Protein AF-A0A3M1MLD0-F1 (afdb_monomer)

Sequence (273 aa):
PGSTLRVAYSTVEPRSAAPGWQANNDLQLRSFSTSGWVSRPVVVADANAGGIYGWWGTLFRWSPDGNRMAFARPDGVGLVNFDTGEFRSHLQIPPLQTFGDWAWVPGVTWSPDSQVLYTVAHRALEGESNTTETSPLFDLTAIPLEGGAPIPLVLQVGMFAAPAASPAMPLPEDPGAFQVAYLQAITPRQSETSRYRLYVMDRDASNRRALFPEQGAPGLDPQQVLWSPQPLFENQAYGIAVLYQGDLWLVNAQTGEAVQLTGDGLVTRVDWR

Structure (mmCIF, N/CA/C/O backbone):
data_AF-A0A3M1MLD0-F1
#
_entry.id   AF-A0A3M1MLD0-F1
#
loop_
_atom_site.group_PDB
_atom_site.id
_atom_site.type_symbol
_atom_site.label_atom_id
_atom_site.label_alt_id
_atom_site.label_comp_id
_atom_site.label_asym_id
_atom_site.label_entity_id
_atom_site.label_seq_id
_atom_site.pdbx_PDB_ins_code
_atom_site.Cartn_x
_atom_site.Cartn_y
_atom_site.Cartn_z
_atom_site.occupancy
_atom_site.B_iso_or_equiv
_atom_site.auth_seq_id
_atom_site.auth_comp_id
_atom_site.auth_asym_id
_atom_site.auth_atom_id
_atom_site.pdbx_PDB_model_num
ATOM 1 N N . PRO A 1 1 ? -6.788 -0.902 -13.612 1.00 59.44 1 PRO A N 1
ATOM 2 C CA . PRO A 1 1 ? -7.248 0.488 -13.867 1.00 59.44 1 PRO A CA 1
ATOM 3 C C . PRO A 1 1 ? -7.044 0.853 -15.344 1.00 59.44 1 PRO A C 1
ATOM 5 O O . PRO A 1 1 ? -6.063 0.403 -15.927 1.00 59.44 1 PRO A O 1
ATOM 8 N N . GLY A 1 2 ? -7.988 1.558 -15.975 1.00 61.56 2 GLY A N 1
ATOM 9 C CA . GLY A 1 2 ? -7.877 2.022 -17.372 1.00 61.56 2 GLY A CA 1
ATOM 10 C C . GLY A 1 2 ? -8.046 0.968 -18.486 1.00 61.56 2 GLY A C 1
ATOM 11 O O . GLY A 1 2 ? -8.321 1.324 -19.626 1.00 61.56 2 GLY A O 1
ATOM 12 N N . SER A 1 3 ? -7.924 -0.331 -18.190 1.00 72.69 3 SER A N 1
ATOM 13 C CA . SER A 1 3 ? -8.245 -1.444 -19.101 1.00 72.69 3 SER A CA 1
ATOM 14 C C . SER A 1 3 ? -8.435 -2.742 -18.310 1.00 72.69 3 SER A C 1
ATOM 16 O O . SER A 1 3 ? -7.692 -2.998 -17.364 1.00 72.69 3 SER A O 1
ATOM 18 N N . THR A 1 4 ? -9.406 -3.577 -18.694 1.00 79.25 4 THR A N 1
ATOM 19 C CA . THR A 1 4 ? -9.634 -4.913 -18.102 1.00 79.25 4 THR A CA 1
ATOM 20 C C . THR A 1 4 ? -8.804 -6.012 -18.764 1.00 79.25 4 THR A C 1
ATOM 22 O O . THR A 1 4 ? -8.794 -7.147 -18.298 1.00 79.25 4 THR A O 1
ATOM 25 N N . LEU A 1 5 ? -8.100 -5.686 -19.851 1.00 89.00 5 LEU A N 1
ATOM 26 C CA . LEU A 1 5 ? -7.393 -6.651 -20.693 1.00 89.00 5 LEU A CA 1
ATOM 27 C C . LEU A 1 5 ? -5.895 -6.363 -20.782 1.00 89.00 5 LEU A C 1
ATOM 29 O O . LEU A 1 5 ? -5.230 -6.813 -21.710 1.00 89.00 5 LEU A O 1
ATOM 33 N N . ARG A 1 6 ? -5.340 -5.602 -19.841 1.00 90.06 6 ARG A N 1
ATOM 34 C CA . ARG A 1 6 ? -3.902 -5.348 -19.763 1.00 90.06 6 ARG A CA 1
ATOM 35 C C . ARG A 1 6 ? -3.393 -5.709 -18.381 1.00 90.06 6 ARG A C 1
ATOM 37 O O . ARG A 1 6 ? -3.988 -5.325 -17.380 1.00 90.06 6 ARG A O 1
ATOM 44 N N . VAL A 1 7 ? -2.268 -6.412 -18.344 1.00 92.94 7 VAL A N 1
ATOM 45 C CA . VAL A 1 7 ? -1.551 -6.739 -17.110 1.00 92.94 7 VAL A CA 1
ATOM 46 C C . VAL A 1 7 ? -0.166 -6.114 -17.148 1.00 92.94 7 VAL A C 1
ATOM 48 O O . VAL A 1 7 ? 0.471 -6.059 -18.202 1.00 92.94 7 VAL A O 1
ATOM 51 N N . ALA A 1 8 ? 0.281 -5.651 -15.987 1.00 94.75 8 ALA A N 1
ATOM 52 C CA . ALA A 1 8 ? 1.670 -5.312 -15.730 1.00 94.75 8 ALA A CA 1
ATOM 53 C C . ALA A 1 8 ? 2.261 -6.390 -14.825 1.00 94.75 8 ALA A C 1
ATOM 55 O O . ALA A 1 8 ? 1.576 -6.859 -13.915 1.00 94.75 8 ALA A O 1
ATOM 56 N N . TYR A 1 9 ? 3.500 -6.790 -15.075 1.00 96.56 9 TYR A N 1
ATOM 57 C CA . TYR A 1 9 ? 4.191 -7.772 -14.251 1.00 96.56 9 TYR A CA 1
ATOM 58 C C . TYR A 1 9 ? 5.694 -7.503 -14.219 1.00 96.56 9 TYR A C 1
ATOM 60 O O . TYR A 1 9 ? 6.253 -6.885 -15.125 1.00 96.56 9 TYR A O 1
ATOM 68 N N . SER A 1 10 ? 6.318 -7.998 -13.157 1.00 97.19 10 SER A N 1
ATOM 69 C CA . SER A 1 10 ? 7.764 -8.106 -12.985 1.00 97.19 10 SER A CA 1
ATOM 70 C C . SER A 1 10 ? 8.115 -9.585 -12.859 1.00 97.19 10 SER A C 1
ATOM 72 O O . SER A 1 10 ? 7.252 -10.406 -12.529 1.00 97.19 10 SER A O 1
ATOM 74 N N . THR A 1 11 ? 9.353 -9.940 -13.163 1.00 97.12 11 THR A N 1
ATOM 75 C CA . THR A 1 11 ? 9.823 -11.320 -13.207 1.00 97.12 11 THR A CA 1
ATOM 76 C C . THR A 1 11 ? 10.848 -11.603 -12.114 1.00 97.12 11 THR A C 1
ATOM 78 O O . THR A 1 11 ? 11.439 -10.706 -11.507 1.00 97.12 11 THR A O 1
ATOM 81 N N . VAL A 1 12 ? 11.036 -12.889 -11.834 1.00 97.06 12 VAL A N 1
ATOM 82 C CA . VAL A 1 12 ? 12.009 -13.386 -10.862 1.00 97.06 12 VAL A CA 1
ATOM 83 C C . VAL A 1 12 ? 12.717 -14.609 -11.432 1.00 97.06 12 VAL A C 1
ATOM 85 O O . VAL A 1 12 ? 12.142 -15.358 -12.225 1.00 97.06 12 VAL A O 1
ATOM 88 N N . GLU A 1 13 ? 13.944 -14.841 -10.989 1.00 96.88 13 GLU A N 1
ATOM 89 C CA . GLU A 1 13 ? 14.673 -16.085 -11.204 1.00 96.88 13 GLU A CA 1
ATOM 90 C C . GLU A 1 13 ? 14.571 -16.966 -9.951 1.00 96.88 13 GLU A C 1
ATOM 92 O O . GLU A 1 13 ? 14.909 -16.503 -8.859 1.00 96.88 13 GLU A O 1
ATOM 97 N N . PRO A 1 14 ? 14.151 -18.238 -10.059 1.00 96.81 14 PRO A N 1
ATOM 98 C CA . PRO A 1 14 ? 14.214 -19.170 -8.938 1.00 96.81 14 PRO A CA 1
ATOM 99 C C . PRO A 1 14 ? 15.655 -19.361 -8.442 1.00 96.81 14 PRO A C 1
ATOM 101 O O . PRO A 1 14 ? 16.599 -19.455 -9.233 1.00 96.81 14 PRO A O 1
ATOM 104 N N . ARG A 1 15 ? 15.832 -19.459 -7.124 1.00 95.88 15 ARG A N 1
ATOM 105 C CA . ARG A 1 15 ? 17.120 -19.711 -6.463 1.00 95.88 15 ARG A CA 1
ATOM 106 C C . ARG A 1 15 ? 16.975 -20.870 -5.482 1.00 95.88 15 ARG A C 1
ATOM 108 O O . ARG A 1 15 ? 15.916 -21.079 -4.906 1.00 95.88 15 ARG A O 1
ATOM 115 N N . SER A 1 16 ? 18.048 -21.633 -5.285 1.00 94.31 16 SER A N 1
ATOM 116 C CA . SER A 1 16 ? 18.082 -22.694 -4.269 1.00 94.31 16 SER A CA 1
ATOM 117 C C . SER A 1 16 ? 18.298 -22.151 -2.855 1.00 94.31 16 SER A C 1
ATOM 119 O O . SER A 1 16 ? 17.935 -22.810 -1.887 1.00 94.31 16 SER A O 1
ATOM 121 N N . ALA A 1 17 ? 18.918 -20.975 -2.735 1.00 92.19 17 ALA A N 1
ATOM 122 C CA . ALA A 1 17 ? 19.085 -20.270 -1.471 1.00 92.19 17 ALA A CA 1
ATOM 123 C C . ALA A 1 17 ? 17.803 -19.511 -1.103 1.00 92.19 17 ALA A C 1
ATOM 125 O O . ALA A 1 17 ? 17.057 -19.088 -1.990 1.00 92.19 17 ALA A O 1
ATOM 126 N N . ALA A 1 18 ? 17.572 -19.319 0.197 1.00 89.38 18 ALA A N 1
ATOM 127 C CA . ALA A 1 18 ? 16.484 -18.485 0.694 1.00 89.38 18 ALA A CA 1
ATOM 128 C C . ALA A 1 18 ? 16.596 -17.046 0.126 1.00 89.38 18 ALA A C 1
ATOM 130 O O . ALA A 1 18 ? 17.714 -16.568 -0.079 1.00 89.38 18 ALA A O 1
ATOM 131 N N . PRO A 1 19 ? 15.473 -16.373 -0.203 1.00 92.12 19 PRO A N 1
ATOM 132 C CA . PRO A 1 19 ? 14.077 -16.779 0.013 1.00 92.12 19 PRO A CA 1
ATOM 133 C C . PRO A 1 19 ? 13.518 -17.763 -1.034 1.00 92.12 19 PRO A C 1
ATOM 135 O O . PRO A 1 19 ? 12.340 -18.105 -0.992 1.00 92.12 19 PRO A O 1
ATOM 138 N N . GLY A 1 20 ? 14.342 -18.240 -1.969 1.00 95.00 20 GLY A N 1
ATOM 139 C CA . GLY A 1 20 ? 13.941 -19.154 -3.045 1.00 95.00 20 GLY A CA 1
ATOM 140 C C . GLY A 1 20 ? 13.808 -18.479 -4.412 1.00 95.00 20 GLY A C 1
ATOM 141 O O . GLY A 1 20 ? 13.509 -19.136 -5.411 1.00 95.00 20 GLY A O 1
ATOM 142 N N . TRP A 1 21 ? 14.047 -17.169 -4.486 1.00 95.81 21 TRP A N 1
ATOM 143 C CA . TRP A 1 21 ? 14.050 -16.398 -5.726 1.00 95.81 21 TRP A CA 1
ATOM 144 C C . TRP A 1 21 ? 15.004 -15.206 -5.649 1.00 95.81 21 TRP A C 1
ATOM 146 O O . TRP A 1 21 ? 15.456 -14.810 -4.577 1.00 95.81 21 TRP A O 1
ATOM 156 N N . GLN A 1 22 ? 15.277 -14.622 -6.809 1.00 96.38 22 GLN A N 1
ATOM 157 C CA . GLN A 1 22 ? 15.901 -13.319 -6.967 1.00 96.38 22 GLN A CA 1
ATOM 158 C C . GLN A 1 22 ? 15.072 -12.507 -7.958 1.00 96.38 22 GLN A C 1
ATOM 160 O O . GLN A 1 22 ? 14.806 -12.963 -9.069 1.00 96.38 22 GLN A O 1
ATOM 165 N N . ALA A 1 23 ? 14.648 -11.311 -7.563 1.00 97.44 23 ALA A N 1
ATOM 166 C CA . ALA A 1 23 ? 13.867 -10.455 -8.440 1.00 97.44 23 ALA A CA 1
ATOM 167 C C . ALA A 1 23 ? 14.709 -9.842 -9.565 1.00 97.44 23 ALA A C 1
ATOM 169 O O . ALA A 1 23 ? 15.837 -9.402 -9.341 1.00 97.44 23 ALA A O 1
ATOM 170 N N . ASN A 1 24 ? 14.120 -9.759 -10.760 1.00 97.88 24 ASN A N 1
ATOM 171 C CA . ASN A 1 24 ? 14.719 -9.052 -11.892 1.00 97.88 24 ASN A CA 1
ATOM 172 C C . ASN A 1 24 ? 14.413 -7.552 -11.861 1.00 97.88 24 ASN A C 1
ATOM 174 O O . ASN A 1 24 ? 15.092 -6.782 -12.533 1.00 97.88 24 ASN A O 1
ATOM 178 N N . ASN A 1 25 ? 13.401 -7.132 -11.089 1.00 97.50 25 ASN A N 1
ATOM 179 C CA . ASN A 1 25 ? 12.956 -5.738 -10.953 1.00 97.50 25 ASN A CA 1
ATOM 180 C C . ASN A 1 25 ? 12.608 -5.048 -12.282 1.00 97.50 25 ASN A C 1
ATOM 182 O O . ASN A 1 25 ? 12.530 -3.818 -12.337 1.00 97.50 25 ASN A O 1
ATOM 186 N N . ASP A 1 26 ? 12.405 -5.835 -13.335 1.00 97.56 26 ASP A N 1
ATOM 187 C CA . ASP A 1 26 ? 11.924 -5.401 -14.635 1.00 97.56 26 ASP A CA 1
ATOM 188 C C . ASP A 1 26 ? 10.441 -5.037 -14.552 1.00 97.56 26 ASP A C 1
ATOM 190 O O . ASP A 1 26 ? 9.732 -5.408 -13.613 1.00 97.56 26 ASP A O 1
ATOM 194 N N . LEU A 1 27 ? 9.951 -4.322 -15.555 1.00 98.06 27 LEU A N 1
ATOM 195 C CA . LEU A 1 27 ? 8.534 -4.032 -15.684 1.00 98.06 27 LEU A CA 1
ATOM 196 C C . LEU A 1 27 ? 8.101 -4.267 -17.119 1.00 98.06 27 LEU A C 1
ATOM 198 O O . LEU A 1 27 ? 8.606 -3.642 -18.051 1.00 98.06 27 LEU A O 1
ATOM 202 N N . GLN A 1 28 ? 7.124 -5.149 -17.287 1.00 97.12 28 GLN A N 1
ATOM 203 C CA . GLN A 1 28 ? 6.591 -5.516 -18.587 1.00 97.12 28 GLN A CA 1
ATOM 204 C C . GLN A 1 28 ? 5.073 -5.363 -18.609 1.00 97.12 28 GLN A C 1
ATOM 206 O O . GLN A 1 28 ? 4.384 -5.591 -17.613 1.00 97.12 28 GLN A O 1
ATOM 211 N N . LEU A 1 29 ? 4.544 -5.012 -19.777 1.00 95.44 29 LEU A N 1
ATOM 212 C CA . LEU A 1 29 ? 3.116 -4.943 -20.049 1.00 95.44 29 LEU A CA 1
ATOM 213 C C . LEU A 1 29 ? 2.723 -5.995 -21.073 1.00 95.44 29 LEU A C 1
ATOM 215 O O . LEU A 1 29 ? 3.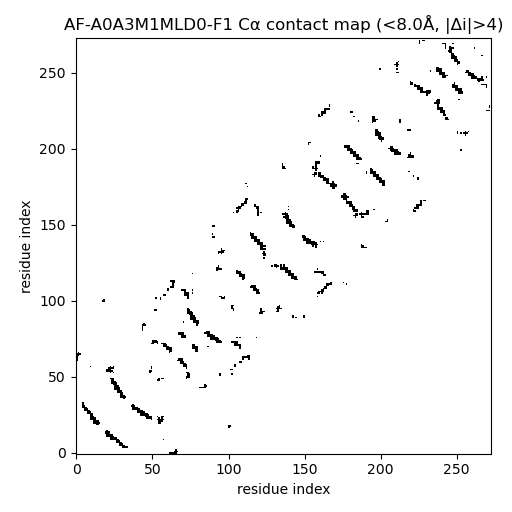413 -6.216 -22.069 1.00 95.44 29 LEU A O 1
ATOM 219 N N . ARG A 1 30 ? 1.548 -6.587 -20.883 1.00 95.00 30 ARG A N 1
ATOM 220 C CA . ARG A 1 30 ? 0.955 -7.488 -21.869 1.00 95.00 30 ARG A CA 1
ATOM 221 C C . ARG A 1 30 ? -0.533 -7.233 -21.990 1.00 95.00 30 ARG A C 1
ATOM 223 O O . ARG A 1 30 ? -1.220 -7.041 -20.989 1.00 95.00 30 ARG A O 1
ATOM 230 N N . SER A 1 31 ? -1.010 -7.188 -23.228 1.00 93.56 31 SER A N 1
ATOM 231 C CA . SER A 1 31 ? -2.417 -6.954 -23.535 1.00 93.56 31 SER A CA 1
ATOM 232 C C . SER A 1 31 ? -3.054 -8.220 -24.096 1.00 93.56 31 SER A C 1
ATOM 234 O O . SER A 1 31 ? -2.428 -8.990 -24.827 1.00 93.56 31 SER A O 1
ATOM 236 N N . PHE A 1 32 ? -4.316 -8.403 -23.754 1.00 93.19 32 PHE A N 1
ATOM 237 C CA . PHE A 1 32 ? -5.185 -9.481 -24.182 1.00 93.19 32 PHE A CA 1
ATOM 238 C C . PHE A 1 32 ? -6.348 -8.883 -24.970 1.00 93.19 32 PHE A C 1
ATOM 240 O O . PHE A 1 32 ? -6.637 -7.688 -24.900 1.00 93.19 32 PHE A O 1
ATOM 247 N N . SER A 1 33 ? -7.029 -9.722 -25.732 1.00 90.62 33 SER A N 1
ATOM 248 C CA . SER A 1 33 ? -8.277 -9.371 -26.403 1.00 90.62 33 SER A CA 1
ATOM 249 C C . SER A 1 33 ? -9.375 -10.336 -25.976 1.00 90.62 33 SER A C 1
ATOM 251 O O . SER A 1 33 ? -9.098 -11.449 -25.525 1.00 90.62 33 SER A O 1
ATOM 253 N N . THR A 1 34 ? -10.629 -9.941 -26.172 1.00 89.75 34 THR A N 1
ATOM 254 C CA . THR A 1 34 ? -11.786 -10.810 -25.918 1.00 89.75 34 THR A CA 1
ATOM 255 C C . THR A 1 34 ? -11.842 -12.024 -26.850 1.00 89.75 34 THR A C 1
ATOM 257 O O . THR A 1 34 ? -12.496 -13.006 -26.517 1.00 89.75 34 THR A O 1
ATOM 260 N N . SER A 1 35 ? -11.135 -11.999 -27.986 1.00 90.94 35 SER A N 1
ATOM 261 C CA . SER A 1 35 ? -11.016 -13.133 -28.912 1.00 90.94 35 SER A CA 1
ATOM 262 C C . SER A 1 35 ? -9.908 -14.126 -28.538 1.00 90.94 35 SER A C 1
ATOM 264 O O . SER A 1 35 ? -9.710 -15.111 -29.245 1.00 90.94 35 SER A O 1
ATOM 266 N N . GLY A 1 36 ? -9.168 -13.881 -27.449 1.00 87.19 36 GLY A N 1
ATOM 267 C CA . GLY A 1 36 ? -8.072 -14.740 -26.994 1.00 87.19 36 GLY A CA 1
ATOM 268 C C . GLY A 1 36 ? -6.711 -14.440 -27.631 1.00 87.19 36 GLY A C 1
ATOM 269 O O . GLY A 1 36 ? -5.724 -15.085 -27.281 1.00 87.19 36 GLY A O 1
ATOM 270 N N . TRP A 1 37 ? -6.608 -13.445 -28.522 1.00 92.81 37 TRP A N 1
ATOM 271 C CA . TRP A 1 37 ? -5.304 -12.955 -28.984 1.00 92.81 37 TRP A CA 1
ATOM 272 C C . TRP A 1 37 ? -4.529 -12.307 -27.832 1.00 92.81 37 TRP A C 1
ATOM 274 O O . TRP A 1 37 ? -5.111 -11.588 -27.011 1.00 92.81 37 TRP A O 1
ATOM 284 N N . VAL A 1 38 ? -3.213 -12.534 -27.810 1.00 94.44 38 VAL A N 1
ATOM 285 C CA . VAL A 1 38 ? -2.296 -12.006 -26.798 1.00 94.44 38 VAL A CA 1
ATOM 286 C C . VAL A 1 38 ? -1.143 -11.266 -27.467 1.00 94.44 38 VAL A C 1
ATOM 288 O O . VAL A 1 38 ? -0.490 -11.802 -28.364 1.00 94.44 38 VAL A O 1
ATOM 291 N N . SER A 1 39 ? -0.856 -10.052 -26.999 1.00 93.62 39 SER A N 1
ATOM 292 C CA . SER A 1 39 ? 0.258 -9.259 -27.508 1.00 93.62 39 SER A CA 1
ATOM 293 C C . SER A 1 39 ? 1.612 -9.867 -27.130 1.00 93.62 39 SER A C 1
ATOM 295 O O . SER A 1 39 ? 1.751 -10.619 -26.152 1.00 93.62 39 SER A O 1
ATOM 297 N N . ARG A 1 40 ? 2.652 -9.477 -27.875 1.00 94.75 40 ARG A N 1
ATOM 298 C CA . ARG A 1 40 ? 4.026 -9.583 -27.369 1.00 94.75 40 ARG A CA 1
ATOM 299 C C . ARG A 1 40 ? 4.170 -8.709 -26.110 1.00 94.75 40 ARG A C 1
ATOM 301 O O . ARG A 1 40 ? 3.455 -7.702 -26.012 1.00 94.75 40 ARG A O 1
ATOM 308 N N . PRO A 1 41 ? 5.036 -9.087 -25.154 1.00 94.44 41 PRO A N 1
ATOM 309 C CA . PRO A 1 41 ? 5.375 -8.218 -24.037 1.00 94.44 41 PRO A CA 1
ATOM 310 C C . PRO A 1 41 ? 5.963 -6.896 -24.531 1.00 94.44 41 PRO A C 1
ATOM 312 O O . PRO A 1 41 ? 6.803 -6.887 -25.431 1.00 94.44 41 PRO A O 1
ATOM 315 N N . VAL A 1 42 ? 5.512 -5.794 -23.941 1.00 95.69 42 VAL A N 1
ATOM 316 C CA . VAL A 1 42 ? 6.150 -4.482 -24.057 1.00 95.69 42 VAL A CA 1
ATOM 317 C C . VAL A 1 42 ? 6.999 -4.303 -22.811 1.00 95.69 42 VAL A C 1
ATOM 319 O O . VAL A 1 42 ? 6.463 -4.296 -21.704 1.00 95.69 42 VAL A O 1
ATOM 322 N N . VAL A 1 43 ? 8.312 -4.194 -22.983 1.00 96.62 43 VAL A N 1
ATOM 323 C CA . VAL A 1 43 ? 9.232 -3.930 -21.876 1.00 96.62 43 VAL A CA 1
ATOM 324 C C . VAL A 1 43 ? 9.199 -2.434 -21.587 1.00 96.62 43 VAL A C 1
ATOM 326 O O . VAL A 1 43 ? 9.489 -1.634 -22.470 1.00 96.62 43 VAL A O 1
ATOM 329 N N . VAL A 1 44 ? 8.779 -2.071 -20.377 1.00 97.25 44 VAL A N 1
ATOM 330 C CA . VAL A 1 44 ? 8.804 -0.688 -19.878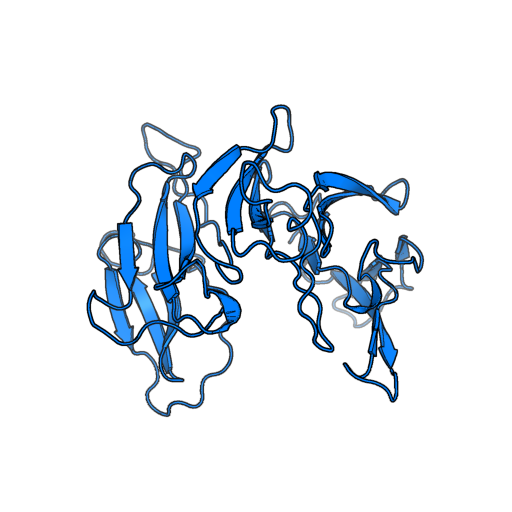 1.00 97.25 44 VAL A CA 1
ATOM 331 C C . VAL A 1 44 ? 10.139 -0.417 -19.200 1.00 97.25 44 VAL A C 1
ATOM 333 O O . VAL A 1 44 ? 10.717 0.639 -19.403 1.00 97.25 44 VAL A O 1
ATOM 336 N N . ALA A 1 45 ? 10.637 -1.381 -18.425 1.00 97.44 45 ALA A N 1
ATOM 337 C CA . ALA A 1 45 ? 11.957 -1.328 -17.815 1.00 97.44 45 ALA A CA 1
ATOM 338 C C . ALA A 1 45 ? 12.631 -2.697 -17.903 1.00 97.44 45 ALA A C 1
ATOM 340 O O . ALA A 1 45 ? 12.007 -3.713 -17.586 1.00 97.44 45 ALA A O 1
ATOM 341 N N . ASP A 1 46 ? 13.897 -2.706 -18.314 1.00 97.19 46 ASP A N 1
ATOM 342 C CA . ASP A 1 46 ? 14.726 -3.907 -18.352 1.00 97.19 46 ASP A CA 1
ATOM 343 C C . ASP A 1 46 ? 15.069 -4.411 -16.941 1.00 97.19 46 ASP A C 1
ATOM 345 O O . ASP A 1 46 ? 14.915 -3.708 -15.932 1.00 97.19 46 ASP A O 1
ATOM 349 N N . ALA A 1 47 ? 15.568 -5.648 -16.873 1.00 97.31 47 ALA A N 1
ATOM 350 C CA . ALA A 1 47 ? 16.069 -6.224 -15.632 1.00 97.31 47 ALA A CA 1
ATOM 351 C C . ALA A 1 47 ? 17.168 -5.339 -15.028 1.00 97.31 47 ALA A C 1
ATOM 353 O O . ALA A 1 47 ? 18.086 -4.887 -15.714 1.00 97.31 47 ALA A O 1
ATOM 354 N N . ASN A 1 48 ? 17.069 -5.083 -13.728 1.00 96.12 48 ASN A N 1
ATOM 355 C CA . ASN A 1 48 ? 17.951 -4.170 -13.017 1.00 96.12 48 ASN A CA 1
ATOM 356 C C . ASN A 1 48 ? 18.154 -4.605 -11.560 1.00 96.12 48 ASN A C 1
ATOM 358 O O . ASN A 1 48 ? 17.445 -5.456 -11.025 1.00 96.12 48 ASN A O 1
ATOM 362 N N . ALA A 1 49 ? 19.138 -3.993 -10.901 1.00 93.88 49 ALA A N 1
ATOM 363 C CA . ALA A 1 49 ? 19.552 -4.380 -9.555 1.00 93.88 49 ALA A CA 1
ATOM 364 C C . ALA A 1 49 ? 18.472 -4.176 -8.476 1.00 93.88 49 ALA A C 1
ATOM 366 O O . ALA A 1 49 ? 18.589 -4.758 -7.405 1.00 93.88 49 ALA A O 1
ATOM 367 N N . GLY A 1 50 ? 17.441 -3.359 -8.729 1.00 92.12 50 GLY A N 1
ATOM 368 C CA . GLY A 1 50 ? 16.363 -3.135 -7.764 1.00 92.12 50 GLY A CA 1
ATOM 369 C C . GLY A 1 50 ? 16.716 -2.243 -6.573 1.00 92.12 50 GLY A C 1
ATOM 370 O O . GLY A 1 50 ? 15.910 -2.156 -5.656 1.00 92.12 50 GLY A O 1
ATOM 371 N N . GLY A 1 51 ? 17.881 -1.586 -6.579 1.00 93.19 51 GLY A N 1
ATOM 372 C CA . GLY A 1 51 ? 18.357 -0.793 -5.440 1.00 93.19 51 GLY A CA 1
ATOM 373 C C . GLY A 1 51 ? 18.954 -1.648 -4.317 1.00 93.19 51 GLY A C 1
ATOM 374 O O . GLY A 1 51 ? 19.338 -2.803 -4.530 1.00 93.19 51 GLY A O 1
ATOM 375 N N . ILE A 1 52 ? 19.061 -1.080 -3.113 1.00 94.12 52 ILE A N 1
ATOM 376 C CA . ILE A 1 52 ? 19.552 -1.814 -1.937 1.00 94.12 52 ILE A CA 1
ATOM 377 C C . ILE A 1 52 ? 18.528 -2.888 -1.554 1.00 94.12 52 ILE A C 1
ATOM 379 O O . ILE A 1 52 ? 17.328 -2.635 -1.496 1.00 94.12 52 ILE A O 1
ATOM 383 N N . TYR A 1 53 ? 19.014 -4.112 -1.326 1.00 95.69 53 TYR A N 1
ATOM 384 C CA . TYR A 1 53 ? 18.188 -5.309 -1.120 1.00 95.69 53 TYR A CA 1
ATOM 385 C C . TYR A 1 53 ? 17.210 -5.617 -2.273 1.00 95.69 53 TYR A C 1
ATOM 387 O O . TYR A 1 53 ? 16.219 -6.325 -2.092 1.00 95.69 53 TYR A O 1
ATOM 395 N N . GLY A 1 54 ? 17.517 -5.160 -3.493 1.00 94.19 54 GLY A N 1
ATOM 396 C CA . GLY A 1 54 ? 16.681 -5.373 -4.677 1.00 94.19 54 GLY A CA 1
ATOM 397 C C . GLY A 1 54 ? 16.498 -6.837 -5.099 1.00 94.19 54 GLY A C 1
ATOM 398 O O . GLY A 1 54 ? 15.628 -7.132 -5.914 1.00 94.19 54 GLY A O 1
ATOM 399 N N . TRP A 1 55 ? 17.244 -7.777 -4.509 1.00 95.00 55 TRP A N 1
ATOM 400 C CA . TRP A 1 55 ? 17.006 -9.215 -4.668 1.00 95.00 55 TRP A CA 1
ATOM 401 C C . TRP A 1 55 ? 15.616 -9.648 -4.172 1.00 95.00 55 TRP A C 1
ATOM 403 O O . TRP A 1 55 ? 15.086 -10.631 -4.690 1.00 95.00 55 TRP A O 1
ATOM 413 N N . TRP A 1 56 ? 15.012 -8.910 -3.230 1.00 96.06 56 TRP A N 1
ATOM 414 C CA . TRP A 1 56 ? 13.656 -9.174 -2.736 1.00 96.06 56 TRP A CA 1
ATOM 415 C C . TRP A 1 56 ? 12.579 -8.817 -3.765 1.00 96.06 56 TRP A C 1
ATOM 417 O O . TRP A 1 56 ? 11.644 -9.590 -3.980 1.00 96.06 56 TRP A O 1
ATOM 427 N N . GLY A 1 57 ? 12.748 -7.673 -4.435 1.00 95.69 57 GLY A N 1
ATOM 428 C CA . GLY A 1 57 ? 11.895 -7.212 -5.525 1.00 95.69 57 GLY A CA 1
ATOM 429 C C . GLY A 1 57 ? 11.294 -5.825 -5.335 1.00 95.69 57 GLY A C 1
ATOM 430 O O . GLY A 1 57 ? 11.395 -5.198 -4.282 1.00 95.69 57 GLY A O 1
ATOM 431 N N . THR A 1 58 ? 10.643 -5.360 -6.400 1.00 97.12 58 THR A N 1
ATOM 432 C CA . THR A 1 58 ? 9.942 -4.076 -6.461 1.00 97.12 58 THR A CA 1
ATOM 433 C C . THR A 1 58 ? 8.434 -4.310 -6.444 1.00 97.12 58 THR A C 1
ATOM 435 O O . THR A 1 58 ? 7.913 -5.096 -7.237 1.00 97.12 58 THR A O 1
ATOM 438 N N . LEU A 1 59 ? 7.714 -3.604 -5.573 1.00 96.75 59 LEU A N 1
ATOM 439 C CA . LEU A 1 59 ? 6.255 -3.550 -5.615 1.00 96.75 59 LEU A CA 1
ATOM 440 C C . LEU A 1 59 ? 5.816 -2.485 -6.616 1.00 96.75 59 LEU A C 1
ATOM 442 O O . LEU A 1 59 ? 6.298 -1.359 -6.558 1.00 96.75 59 LEU A O 1
ATOM 446 N N . PHE A 1 60 ? 4.866 -2.821 -7.485 1.00 97.50 60 PHE A N 1
ATOM 447 C CA . PHE A 1 60 ? 4.282 -1.892 -8.450 1.00 97.50 60 PHE A CA 1
ATOM 448 C C . PHE A 1 60 ? 2.790 -1.706 -8.192 1.00 97.50 60 PHE A C 1
ATOM 450 O O . PHE A 1 60 ? 2.072 -2.674 -7.931 1.00 97.50 60 PHE A O 1
ATOM 457 N N . ARG A 1 61 ? 2.298 -0.468 -8.304 1.00 96.50 61 ARG A N 1
ATOM 458 C CA . ARG A 1 61 ? 0.868 -0.165 -8.171 1.00 96.50 61 ARG A CA 1
ATOM 459 C C . ARG A 1 61 ? 0.439 0.910 -9.162 1.00 96.50 61 ARG A C 1
ATOM 461 O O . ARG A 1 61 ? 0.950 2.029 -9.139 1.00 96.50 61 ARG A O 1
ATOM 468 N N . TRP A 1 62 ? -0.525 0.570 -10.012 1.00 96.38 62 TRP A N 1
ATOM 469 C CA . TRP A 1 62 ? -1.186 1.527 -10.898 1.00 96.38 62 TRP A CA 1
ATOM 470 C C . TRP A 1 62 ? -1.914 2.605 -10.099 1.00 96.38 62 TRP A C 1
ATOM 472 O O . TRP A 1 62 ? -2.537 2.299 -9.080 1.00 96.38 62 TRP A O 1
ATOM 482 N N . SER A 1 63 ? -1.873 3.839 -10.594 1.00 96.50 63 SER A N 1
ATOM 483 C CA . SER A 1 63 ? -2.758 4.901 -10.130 1.00 96.50 63 SER A CA 1
ATOM 484 C C . SER A 1 63 ? -4.228 4.552 -10.412 1.00 96.50 63 SER A C 1
ATOM 486 O O . SER A 1 63 ? -4.514 3.799 -11.354 1.00 96.50 63 SER A O 1
ATOM 488 N N . PRO A 1 64 ? -5.182 5.082 -9.624 1.00 94.50 64 PRO A N 1
ATOM 489 C CA . PRO A 1 64 ? -6.613 4.882 -9.849 1.00 94.50 64 PRO A CA 1
ATOM 490 C C . PRO A 1 64 ? -7.076 5.245 -11.264 1.00 94.50 64 PRO A C 1
ATOM 492 O O . PRO A 1 64 ? -7.886 4.524 -11.843 1.00 94.50 64 PRO A O 1
ATOM 495 N N . ASP A 1 65 ? -6.508 6.301 -11.853 1.00 93.06 65 ASP A N 1
ATOM 496 C CA . ASP A 1 65 ? -6.794 6.717 -13.233 1.00 93.06 65 ASP A CA 1
ATOM 497 C C . ASP A 1 65 ? -6.134 5.823 -14.309 1.00 93.06 65 ASP A C 1
ATOM 499 O O . ASP A 1 65 ? -6.490 5.899 -15.482 1.00 93.06 65 ASP A O 1
ATOM 503 N N . GLY A 1 66 ? -5.204 4.941 -13.921 1.00 92.81 66 GLY A N 1
ATOM 504 C CA . GLY A 1 66 ? -4.480 4.032 -14.812 1.00 92.81 66 GLY A CA 1
ATOM 505 C C . GLY A 1 66 ? -3.371 4.670 -15.651 1.00 92.81 66 GLY A C 1
ATOM 506 O O . GLY A 1 66 ? -2.825 3.988 -16.517 1.00 92.81 66 GLY A O 1
ATOM 507 N N . ASN A 1 67 ? -3.018 5.935 -15.406 1.00 92.31 67 ASN A N 1
ATOM 508 C CA . ASN A 1 67 ? -2.052 6.674 -16.227 1.00 92.31 67 ASN A CA 1
ATOM 509 C C . ASN A 1 67 ? -0.620 6.655 -15.681 1.00 92.31 67 ASN A C 1
ATOM 511 O O . ASN A 1 67 ? 0.323 6.930 -16.418 1.00 92.31 67 ASN A O 1
ATOM 515 N N . ARG A 1 68 ? -0.435 6.351 -14.394 1.00 95.62 68 ARG A N 1
ATOM 516 C CA . ARG A 1 68 ? 0.869 6.335 -13.722 1.00 95.62 68 ARG A CA 1
ATOM 517 C C . ARG A 1 68 ? 1.078 5.023 -12.981 1.00 95.62 68 ARG A C 1
ATOM 519 O O . ARG A 1 68 ? 0.131 4.339 -12.598 1.00 95.62 68 ARG A O 1
ATOM 526 N N . MET A 1 69 ? 2.340 4.686 -12.741 1.00 97.25 69 MET A N 1
ATOM 527 C CA . MET A 1 69 ? 2.708 3.527 -11.936 1.00 97.25 69 MET A CA 1
ATOM 528 C C . MET A 1 69 ? 3.658 3.943 -10.828 1.00 97.25 69 MET A C 1
ATOM 530 O O . MET A 1 69 ? 4.725 4.493 -11.095 1.00 97.25 69 MET A O 1
ATOM 534 N N . ALA A 1 70 ? 3.257 3.671 -9.590 1.00 98.19 70 ALA A N 1
ATOM 535 C CA . ALA A 1 70 ? 4.119 3.813 -8.435 1.00 98.19 70 ALA A CA 1
ATOM 536 C C . ALA A 1 70 ? 4.971 2.557 -8.282 1.00 98.19 70 ALA A C 1
ATOM 538 O O . ALA A 1 70 ? 4.498 1.450 -8.562 1.00 98.19 70 ALA A O 1
ATOM 539 N N . PHE A 1 71 ? 6.192 2.738 -7.793 1.00 98.31 71 PHE A N 1
ATOM 540 C CA . PHE A 1 71 ? 7.043 1.654 -7.334 1.00 98.31 71 PHE A CA 1
ATOM 541 C C . PHE A 1 71 ? 7.391 1.842 -5.854 1.00 98.31 71 PHE A C 1
ATOM 543 O O . PHE A 1 71 ? 7.489 2.972 -5.373 1.00 98.31 71 PHE A O 1
ATOM 550 N N . ALA A 1 72 ? 7.614 0.735 -5.153 1.00 98.06 72 ALA A N 1
ATOM 551 C CA . ALA A 1 72 ? 8.191 0.706 -3.816 1.00 98.06 72 ALA A CA 1
ATOM 552 C C . ALA A 1 72 ? 9.282 -0.368 -3.732 1.00 98.06 72 ALA A C 1
ATOM 554 O O . ALA A 1 72 ? 9.114 -1.488 -4.220 1.00 98.06 72 ALA A O 1
ATOM 555 N N . ARG A 1 73 ? 10.404 0.006 -3.123 1.00 97.06 73 ARG A N 1
ATOM 556 C CA . ARG A 1 73 ? 11.613 -0.791 -2.889 1.00 97.06 73 ARG A CA 1
ATOM 557 C C . ARG A 1 73 ? 12.065 -0.598 -1.438 1.00 97.06 73 ARG A C 1
ATOM 559 O O . ARG A 1 73 ? 11.611 0.356 -0.802 1.00 97.06 73 ARG A O 1
ATOM 566 N N . PRO A 1 74 ? 12.961 -1.448 -0.910 1.00 96.50 74 PRO A N 1
ATOM 567 C CA . PRO A 1 74 ? 13.487 -1.277 0.446 1.00 96.50 74 PRO A CA 1
ATOM 568 C C . PRO A 1 74 ? 14.128 0.097 0.694 1.00 96.50 74 PRO A C 1
ATOM 570 O O . PRO A 1 74 ? 14.129 0.573 1.825 1.00 96.50 74 PRO A O 1
ATOM 573 N N . ASP A 1 75 ? 14.645 0.738 -0.359 1.00 95.94 75 ASP A N 1
ATOM 574 C CA . ASP A 1 75 ? 15.361 2.015 -0.306 1.00 95.94 75 ASP A CA 1
ATOM 575 C C . ASP A 1 75 ? 14.548 3.236 -0.781 1.00 95.94 75 ASP A C 1
ATOM 577 O O . ASP A 1 75 ? 15.047 4.368 -0.772 1.00 95.94 75 ASP A O 1
ATOM 581 N N . GLY A 1 76 ? 13.285 3.061 -1.187 1.00 96.81 76 GLY A N 1
ATOM 582 C CA . GLY A 1 76 ? 12.465 4.204 -1.576 1.00 96.81 76 GLY A CA 1
ATOM 583 C C . GLY A 1 76 ? 11.165 3.908 -2.311 1.00 96.81 76 GLY A C 1
ATOM 584 O O . GLY A 1 76 ? 10.852 2.783 -2.700 1.00 96.81 76 GLY A O 1
ATOM 585 N N . VAL A 1 77 ? 10.404 4.981 -2.515 1.00 98.31 77 VAL A N 1
ATOM 586 C CA . VAL A 1 77 ? 9.099 4.993 -3.185 1.00 98.31 77 VAL A CA 1
ATOM 587 C C . VAL A 1 77 ? 9.076 6.100 -4.233 1.00 98.31 77 VAL A C 1
ATOM 589 O O . VAL A 1 77 ? 9.609 7.193 -4.022 1.00 98.31 77 VAL A O 1
ATOM 592 N N . GLY A 1 78 ? 8.456 5.840 -5.380 1.00 97.62 78 GLY A N 1
ATOM 593 C CA . GLY A 1 78 ? 8.410 6.811 -6.465 1.00 97.62 78 GLY A CA 1
ATOM 594 C C . GLY A 1 78 ? 7.535 6.391 -7.635 1.00 97.62 78 GLY A C 1
ATOM 595 O O . GLY A 1 78 ? 6.645 5.559 -7.483 1.00 97.62 78 GLY A O 1
ATOM 596 N N . LEU A 1 79 ? 7.797 6.976 -8.806 1.00 97.88 79 LEU A N 1
ATOM 597 C CA . LEU A 1 79 ? 7.059 6.715 -10.042 1.00 97.88 79 LEU A CA 1
ATOM 598 C C . LEU A 1 79 ? 7.964 6.117 -11.117 1.00 97.88 79 LEU A C 1
ATOM 600 O O . LEU A 1 79 ? 9.136 6.478 -11.229 1.00 97.88 79 LEU A O 1
ATOM 604 N N . VAL A 1 80 ? 7.392 5.235 -11.930 1.00 97.94 80 VAL A N 1
ATOM 605 C CA . VAL A 1 80 ? 8.025 4.738 -13.153 1.00 97.94 80 VAL A CA 1
ATOM 606 C C . VAL A 1 80 ? 7.773 5.733 -14.283 1.00 97.94 80 VAL A C 1
ATOM 608 O O . VAL A 1 80 ? 6.627 6.107 -14.541 1.00 97.94 80 VAL A O 1
ATOM 611 N N . ASN A 1 81 ? 8.834 6.148 -14.967 1.00 96.06 81 ASN A N 1
ATOM 612 C CA . ASN A 1 81 ? 8.744 6.886 -16.217 1.00 96.06 81 ASN A CA 1
ATOM 613 C C . ASN A 1 81 ? 8.573 5.885 -17.369 1.00 96.06 81 ASN A C 1
ATOM 615 O O . ASN A 1 81 ? 9.470 5.094 -17.635 1.00 96.06 81 ASN A O 1
ATOM 619 N N . PHE A 1 82 ? 7.425 5.904 -18.045 1.00 94.38 82 PHE A N 1
ATOM 620 C CA . PHE A 1 82 ? 7.139 4.963 -19.135 1.00 94.38 82 PHE A CA 1
ATOM 621 C C . PHE A 1 82 ? 7.870 5.288 -20.439 1.00 94.38 82 PHE A C 1
ATOM 623 O O . PHE A 1 82 ? 8.009 4.398 -21.273 1.00 94.38 82 PHE A O 1
ATOM 630 N N . ASP A 1 83 ? 8.334 6.527 -20.612 1.00 93.38 83 ASP A N 1
ATOM 631 C CA . ASP A 1 83 ? 9.059 6.944 -21.812 1.00 93.38 83 ASP A CA 1
ATOM 632 C C . ASP A 1 83 ? 10.528 6.513 -21.745 1.00 93.38 83 ASP A C 1
ATOM 634 O O . ASP A 1 83 ? 11.108 6.125 -22.758 1.00 93.38 83 ASP A O 1
ATOM 638 N N . THR A 1 84 ? 11.133 6.573 -20.552 1.00 95.19 84 THR A N 1
ATOM 639 C CA . THR A 1 84 ? 12.557 6.249 -20.346 1.00 95.19 84 THR A CA 1
ATOM 640 C C . THR A 1 84 ? 12.799 4.900 -19.673 1.00 95.19 84 THR A C 1
ATOM 642 O O . THR A 1 84 ? 13.916 4.395 -19.715 1.00 95.19 84 THR A O 1
ATOM 645 N N . GLY A 1 85 ? 11.786 4.323 -19.023 1.00 94.69 85 GLY A N 1
ATOM 646 C CA . GLY A 1 85 ? 11.922 3.142 -18.167 1.00 94.69 85 GLY A CA 1
ATOM 647 C C . GLY A 1 85 ? 12.566 3.419 -16.804 1.00 94.69 85 GLY A C 1
ATOM 648 O O . GLY A 1 85 ? 12.782 2.493 -16.024 1.00 94.69 85 GLY A O 1
ATOM 649 N N . GLU A 1 86 ? 12.875 4.680 -16.486 1.00 95.75 86 GLU A N 1
ATOM 650 C CA . GLU A 1 86 ? 13.564 5.058 -15.249 1.00 95.75 86 GLU A CA 1
ATOM 651 C C . GLU A 1 86 ? 12.631 5.136 -14.039 1.00 95.75 86 GLU A C 1
ATOM 653 O O . GLU A 1 86 ? 11.448 5.470 -14.134 1.00 95.75 86 GLU A O 1
ATOM 658 N N . PHE A 1 87 ? 13.182 4.849 -12.859 1.00 96.25 87 PHE A N 1
ATOM 659 C CA . PHE A 1 87 ? 12.437 4.826 -11.602 1.00 96.25 87 PHE A CA 1
ATOM 660 C C . PHE A 1 87 ? 12.774 6.093 -10.816 1.00 96.25 87 PHE A C 1
ATOM 662 O O . PHE A 1 87 ? 13.822 6.197 -10.178 1.00 96.25 87 PHE A O 1
ATOM 669 N N . ARG A 1 88 ? 11.882 7.085 -10.870 1.00 95.56 88 ARG A N 1
ATOM 670 C CA . ARG A 1 88 ? 12.069 8.378 -10.210 1.00 95.56 88 ARG A CA 1
ATOM 671 C C . ARG A 1 88 ? 11.601 8.305 -8.761 1.00 95.56 88 ARG A C 1
ATOM 673 O O . ARG A 1 88 ? 10.399 8.349 -8.487 1.00 95.56 88 ARG A O 1
ATOM 680 N N . SER A 1 89 ? 12.553 8.224 -7.835 1.00 95.31 89 SER A N 1
ATOM 681 C CA . SER A 1 89 ? 12.271 8.267 -6.396 1.00 95.31 89 SER A CA 1
ATOM 682 C C . SER A 1 89 ? 11.709 9.633 -5.982 1.00 95.31 89 SER A C 1
ATOM 684 O O . SER A 1 89 ? 12.247 10.672 -6.362 1.00 95.31 89 SER A O 1
ATOM 686 N N . HIS A 1 90 ? 10.611 9.612 -5.227 1.00 97.12 90 HIS A N 1
ATOM 687 C CA . HIS A 1 90 ? 10.001 10.789 -4.591 1.00 97.12 90 HIS A CA 1
ATOM 688 C C . HIS A 1 90 ? 10.192 10.767 -3.066 1.00 97.12 90 HIS A C 1
ATOM 690 O O . HIS A 1 90 ? 10.082 11.800 -2.411 1.00 97.12 90 HIS A O 1
ATOM 696 N N . LEU A 1 91 ? 10.518 9.600 -2.506 1.00 97.50 91 LEU A N 1
ATOM 697 C CA . LEU A 1 91 ? 10.921 9.415 -1.121 1.00 97.50 91 LEU A CA 1
ATOM 698 C C . LEU A 1 91 ? 12.059 8.392 -1.071 1.00 97.50 91 LEU A C 1
ATOM 700 O O . LEU A 1 91 ? 11.878 7.241 -1.465 1.00 97.50 91 LEU A O 1
ATOM 704 N N . GLN A 1 92 ? 13.211 8.807 -0.550 1.00 96.12 92 GLN A N 1
ATOM 705 C CA . GLN A 1 92 ? 14.283 7.889 -0.168 1.00 96.12 92 GLN A CA 1
ATOM 706 C C . GLN A 1 92 ? 14.024 7.375 1.245 1.00 96.12 92 GLN A C 1
ATOM 708 O O . GLN A 1 92 ? 13.636 8.141 2.127 1.00 96.12 92 GLN A O 1
ATOM 713 N N . ILE A 1 93 ? 14.239 6.081 1.447 1.00 95.94 93 ILE A N 1
ATOM 714 C CA . ILE A 1 93 ? 14.038 5.413 2.727 1.00 95.94 93 ILE A CA 1
ATOM 715 C C . ILE A 1 93 ? 15.351 4.715 3.076 1.00 95.94 93 ILE A C 1
ATOM 717 O O . ILE A 1 93 ? 15.864 3.964 2.250 1.00 95.94 93 ILE A O 1
ATOM 721 N N . PRO A 1 94 ? 15.929 4.939 4.265 1.00 95.12 94 PRO A N 1
ATOM 722 C CA . PRO A 1 94 ? 17.041 4.122 4.711 1.00 95.12 94 PRO A CA 1
ATOM 723 C C . PRO A 1 94 ? 16.594 2.656 4.773 1.00 95.12 94 PRO A C 1
ATOM 725 O O . PRO A 1 94 ? 15.600 2.362 5.442 1.00 95.12 94 PRO A O 1
ATOM 728 N N . PRO A 1 95 ? 17.272 1.731 4.082 1.00 94.75 95 PRO A N 1
ATOM 729 C CA . PRO A 1 95 ? 16.851 0.341 4.062 1.00 94.75 95 PRO A CA 1
ATOM 730 C C . PRO A 1 95 ? 16.987 -0.276 5.461 1.00 94.75 95 PRO A C 1
ATOM 732 O O . PRO A 1 95 ? 17.921 0.025 6.203 1.00 94.75 95 PRO A O 1
ATOM 735 N N . LEU A 1 96 ? 16.032 -1.127 5.835 1.00 96.50 96 LEU A N 1
ATOM 736 C CA . LEU A 1 96 ? 16.058 -1.849 7.107 1.00 96.50 96 LEU A CA 1
ATOM 737 C C . LEU A 1 96 ? 16.897 -3.123 6.971 1.00 96.50 96 LEU A C 1
ATOM 739 O O . LEU A 1 96 ? 16.643 -3.950 6.093 1.00 96.50 96 LEU A O 1
ATOM 743 N N . GLN A 1 97 ? 17.839 -3.321 7.885 1.00 95.44 97 GLN A N 1
ATOM 744 C CA . GLN A 1 97 ? 18.559 -4.573 8.053 1.00 95.44 97 GLN A CA 1
ATOM 745 C C . GLN A 1 97 ? 17.738 -5.529 8.932 1.00 95.44 97 GLN A C 1
ATOM 747 O O . GLN A 1 97 ? 17.673 -5.387 10.150 1.00 95.44 97 GLN A O 1
ATOM 752 N N . THR A 1 98 ? 17.115 -6.527 8.304 1.00 94.44 98 THR A N 1
ATOM 753 C CA . THR A 1 98 ? 16.241 -7.519 8.965 1.00 94.44 98 THR A CA 1
ATOM 754 C C . THR A 1 98 ? 17.007 -8.670 9.624 1.00 94.44 98 THR A C 1
ATOM 756 O O . THR A 1 98 ? 16.430 -9.425 10.399 1.00 94.44 98 THR A O 1
ATOM 759 N N . PHE A 1 99 ? 18.293 -8.845 9.289 1.00 92.69 99 PHE A N 1
ATOM 760 C CA . PHE A 1 99 ? 19.129 -9.995 9.679 1.00 92.69 99 PHE A CA 1
ATOM 761 C C . PHE A 1 99 ? 18.564 -11.375 9.287 1.00 92.69 99 PHE A C 1
ATOM 763 O O . PHE A 1 99 ? 19.019 -12.394 9.807 1.00 92.69 99 PHE A O 1
ATOM 770 N N . GLY A 1 100 ? 17.604 -11.421 8.363 1.00 92.75 100 GLY A N 1
ATOM 771 C CA . GLY A 1 100 ? 17.016 -12.654 7.852 1.00 92.75 100 GLY A CA 1
ATOM 772 C C . GLY A 1 100 ? 17.051 -12.725 6.331 1.00 92.75 100 GLY A C 1
ATOM 773 O O . GLY A 1 100 ? 17.465 -11.787 5.651 1.00 92.75 100 GLY A O 1
ATOM 774 N N . ASP A 1 101 ? 16.538 -13.827 5.790 1.00 93.75 101 ASP A N 1
ATOM 775 C CA . ASP A 1 101 ? 16.445 -14.055 4.343 1.00 93.75 101 ASP A CA 1
ATOM 776 C C . ASP A 1 101 ? 15.233 -13.339 3.721 1.00 93.75 101 ASP A C 1
ATOM 778 O O . ASP A 1 101 ? 14.532 -13.875 2.862 1.00 93.75 101 ASP A O 1
ATOM 782 N N . TRP A 1 102 ? 14.950 -12.120 4.184 1.00 95.19 102 TRP A N 1
ATOM 783 C CA . TRP A 1 102 ? 13.895 -11.264 3.657 1.00 95.19 102 TRP A CA 1
ATOM 784 C C . TRP A 1 102 ? 14.255 -9.784 3.751 1.00 95.19 102 TRP A C 1
ATOM 786 O O . TRP A 1 102 ? 15.016 -9.383 4.627 1.00 95.19 102 TRP A O 1
ATOM 796 N N . ALA A 1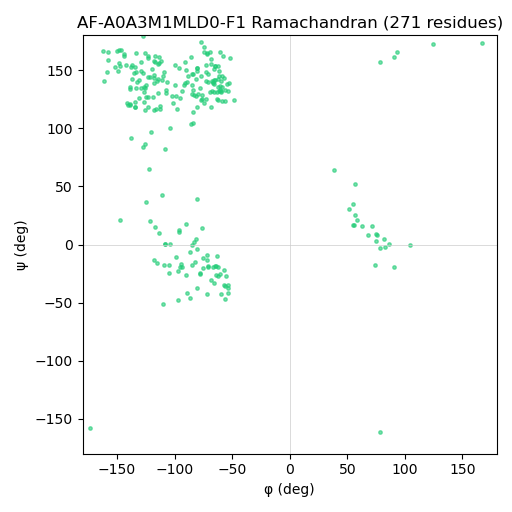 103 ? 13.693 -8.963 2.866 1.00 96.56 103 ALA A N 1
ATOM 797 C CA . ALA A 1 103 ? 13.831 -7.512 2.936 1.00 96.56 103 ALA A CA 1
ATOM 798 C C . ALA A 1 103 ? 12.471 -6.865 3.199 1.00 96.56 103 ALA A C 1
ATOM 800 O O . ALA A 1 103 ? 11.449 -7.274 2.642 1.00 96.56 103 ALA A O 1
ATOM 801 N N . TRP A 1 104 ? 12.452 -5.831 4.035 1.00 97.31 104 TRP A N 1
ATOM 802 C CA . TRP A 1 104 ? 11.249 -5.034 4.219 1.00 97.31 104 TRP A CA 1
ATOM 803 C C . TRP A 1 104 ? 11.074 -4.083 3.031 1.00 97.31 104 TRP A C 1
ATOM 805 O O . TRP A 1 104 ? 11.964 -3.296 2.716 1.00 97.31 104 TRP A O 1
ATOM 815 N N . VAL A 1 105 ? 9.912 -4.157 2.380 1.00 97.00 105 VAL A N 1
ATOM 816 C CA . VAL A 1 105 ? 9.480 -3.201 1.355 1.00 97.00 105 VAL A CA 1
ATOM 817 C C . VAL A 1 105 ? 8.261 -2.467 1.894 1.00 97.00 105 VAL A C 1
ATOM 819 O O . VAL A 1 105 ? 7.318 -3.124 2.352 1.00 97.00 105 VAL A O 1
ATOM 822 N N . PRO A 1 106 ? 8.232 -1.129 1.837 1.00 96.50 106 PRO A N 1
ATOM 823 C CA . PRO A 1 106 ? 7.089 -0.38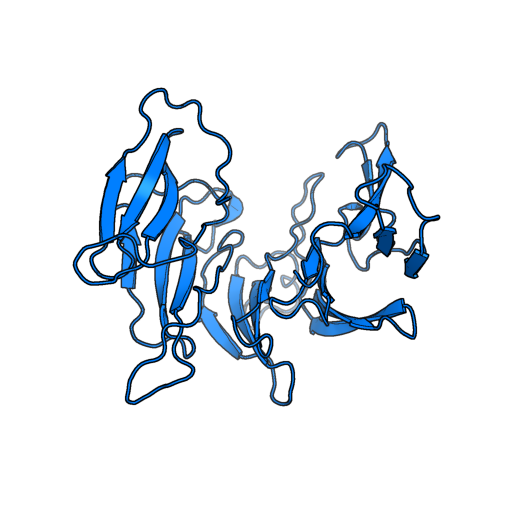6 2.320 1.00 96.50 106 PRO A CA 1
ATOM 824 C C . PRO A 1 106 ? 5.861 -0.643 1.442 1.00 96.50 106 PRO A C 1
ATOM 826 O O . PRO A 1 106 ? 5.935 -0.711 0.213 1.00 96.50 106 PRO A O 1
ATOM 829 N N . GLY A 1 107 ? 4.697 -0.757 2.080 1.00 92.94 107 GLY A N 1
ATOM 830 C CA . GLY A 1 107 ? 3.431 -0.710 1.357 1.00 92.94 107 GLY A CA 1
ATOM 831 C C . GLY A 1 107 ? 3.211 0.685 0.771 1.00 92.94 107 GLY A C 1
ATOM 832 O O . GLY A 1 107 ? 3.466 1.671 1.453 1.00 92.94 107 GLY A O 1
ATOM 833 N N . VAL A 1 108 ? 2.695 0.764 -0.458 1.00 96.94 108 VAL A N 1
ATOM 834 C CA . VAL A 1 108 ? 2.359 2.025 -1.137 1.00 96.94 108 VAL A CA 1
ATOM 835 C C . VAL A 1 108 ? 0.911 1.996 -1.618 1.00 96.94 108 VAL A C 1
ATOM 837 O O . VAL A 1 108 ? 0.471 1.003 -2.195 1.00 96.94 108 VAL A O 1
ATOM 840 N N . THR A 1 109 ? 0.151 3.068 -1.412 1.00 97.62 109 THR A N 1
ATOM 841 C CA . THR A 1 109 ? -1.197 3.249 -1.977 1.00 97.62 109 THR A CA 1
ATOM 842 C C . THR A 1 109 ? -1.356 4.642 -2.560 1.00 97.62 109 THR A C 1
ATOM 844 O O . THR A 1 109 ? -0.715 5.583 -2.109 1.00 97.62 109 THR A O 1
ATOM 847 N N . TRP A 1 110 ? -2.232 4.776 -3.547 1.00 98.19 110 TRP A N 1
ATOM 848 C CA . TRP A 1 110 ? -2.592 6.060 -4.136 1.00 98.19 110 TRP A CA 1
ATOM 849 C C . TRP A 1 110 ? -3.780 6.683 -3.404 1.00 98.19 110 TRP A C 1
ATOM 851 O O . TRP A 1 110 ? -4.647 5.951 -2.924 1.00 98.19 110 TRP A O 1
ATOM 861 N N . SER A 1 111 ? -3.846 8.013 -3.373 1.00 97.56 111 SER A N 1
ATOM 862 C CA . SER A 1 111 ? -5.097 8.750 -3.183 1.00 97.56 111 SER A CA 1
ATOM 863 C C . SER A 1 111 ? -6.043 8.520 -4.372 1.00 97.56 111 SER A C 1
ATOM 865 O O . SER A 1 111 ? -5.570 8.265 -5.485 1.00 97.56 111 SER A O 1
ATOM 867 N N . PRO A 1 112 ? -7.374 8.626 -4.188 1.00 96.62 112 PRO A N 1
ATOM 868 C CA . PRO A 1 112 ? -8.347 8.366 -5.255 1.00 96.62 112 PRO A CA 1
ATOM 869 C C . PRO A 1 112 ? -8.219 9.312 -6.463 1.00 96.62 112 PRO A C 1
ATOM 871 O O . PRO A 1 112 ? -8.526 8.916 -7.584 1.00 96.62 112 PRO A O 1
ATOM 874 N N . ASP A 1 113 ? -7.715 10.532 -6.264 1.00 95.38 113 ASP A N 1
ATOM 875 C CA . ASP A 1 113 ? -7.438 11.523 -7.319 1.00 95.38 113 ASP A CA 1
ATOM 876 C C . ASP A 1 113 ? -6.077 11.325 -8.018 1.00 95.38 113 ASP A C 1
ATOM 878 O O . ASP A 1 113 ? -5.697 12.088 -8.908 1.00 95.38 113 ASP A O 1
ATOM 882 N N . SER A 1 114 ? -5.335 10.285 -7.628 1.00 96.94 114 SER A N 1
ATOM 883 C CA . SER A 1 114 ? -3.991 9.969 -8.110 1.00 96.94 114 SER A CA 1
ATOM 884 C C . SER A 1 114 ? -2.922 11.036 -7.801 1.00 96.94 114 SER A C 1
ATOM 886 O O . SER A 1 114 ? -1.863 11.001 -8.410 1.00 96.94 114 SER A O 1
ATOM 888 N N . GLN A 1 115 ? -3.130 11.992 -6.893 1.00 96.19 115 GLN A N 1
ATOM 889 C CA . GLN A 1 115 ? -2.158 13.078 -6.647 1.00 96.19 115 GLN A CA 1
ATOM 890 C C . GLN A 1 115 ? -1.170 12.824 -5.501 1.00 96.19 115 GLN A C 1
ATOM 892 O O . GLN A 1 115 ? -0.136 13.489 -5.416 1.00 96.19 115 GLN A O 1
ATOM 897 N N . VAL A 1 116 ? -1.461 11.865 -4.624 1.00 97.81 116 VAL A N 1
ATOM 898 C CA . VAL A 1 116 ? -0.668 11.580 -3.423 1.00 97.81 116 VAL A CA 1
ATOM 899 C C . VAL A 1 116 ? -0.412 10.079 -3.319 1.00 97.81 116 VAL A C 1
ATOM 901 O O . VAL A 1 116 ? -1.306 9.266 -3.561 1.00 97.81 116 VAL A O 1
ATOM 904 N N . LEU A 1 117 ? 0.804 9.700 -2.924 1.00 98.50 117 LEU A N 1
ATOM 905 C CA . LEU A 1 117 ? 1.096 8.348 -2.447 1.00 98.50 117 LEU A CA 1
ATOM 906 C C . LEU A 1 117 ? 1.134 8.335 -0.921 1.00 98.50 117 LEU A C 1
ATOM 908 O O . LEU A 1 117 ? 1.742 9.208 -0.311 1.00 98.50 117 LEU A O 1
ATOM 912 N N . TYR A 1 118 ? 0.550 7.316 -0.303 1.00 98.50 118 TYR A N 1
ATOM 913 C CA . TYR A 1 118 ? 0.721 7.026 1.117 1.00 98.50 118 TYR A CA 1
ATOM 914 C C . TYR A 1 118 ? 1.601 5.794 1.270 1.00 98.50 118 TYR A C 1
ATOM 916 O O . TYR A 1 118 ? 1.381 4.779 0.603 1.00 98.50 118 TYR A O 1
ATOM 924 N N . THR A 1 119 ? 2.592 5.884 2.150 1.00 98.62 119 THR A N 1
ATOM 925 C CA . THR A 1 119 ? 3.559 4.814 2.394 1.00 98.62 119 THR A CA 1
ATOM 926 C C . THR A 1 119 ? 3.998 4.779 3.847 1.00 98.62 119 THR A C 1
ATOM 928 O O . THR A 1 119 ? 3.782 5.725 4.597 1.00 98.62 119 THR A O 1
ATOM 931 N N . VAL A 1 120 ? 4.664 3.700 4.237 1.00 98.38 120 VAL A N 1
ATOM 932 C CA . VAL A 1 120 ? 5.416 3.641 5.491 1.00 98.38 120 VAL A CA 1
ATOM 933 C C . VAL A 1 120 ? 6.870 4.012 5.210 1.00 98.38 120 VAL A C 1
ATOM 935 O O . VAL A 1 120 ? 7.461 3.497 4.266 1.00 98.38 120 VAL A O 1
ATOM 938 N N . ALA A 1 121 ? 7.448 4.908 6.003 1.00 97.62 121 ALA A N 1
ATOM 939 C CA . ALA A 1 121 ? 8.837 5.334 5.900 1.00 97.62 121 ALA A CA 1
ATOM 940 C C . ALA A 1 121 ? 9.618 4.851 7.126 1.00 97.62 121 ALA A C 1
ATOM 942 O O . ALA A 1 121 ? 9.300 5.231 8.253 1.00 97.62 121 ALA A O 1
ATOM 943 N N . HIS A 1 122 ? 10.640 4.025 6.904 1.00 97.69 122 HIS A N 1
ATOM 944 C CA . HIS A 1 122 ? 11.638 3.719 7.925 1.00 97.69 122 HIS A CA 1
ATOM 945 C C . HIS A 1 122 ? 12.520 4.953 8.152 1.00 97.69 122 HIS A C 1
ATOM 947 O O . HIS A 1 122 ? 12.848 5.662 7.199 1.00 97.69 122 HIS A O 1
ATOM 953 N N . ARG A 1 123 ? 12.883 5.245 9.402 1.00 93.38 123 ARG A N 1
ATOM 954 C CA . ARG A 1 123 ? 13.708 6.414 9.730 1.00 93.38 123 ARG A CA 1
ATOM 955 C C . ARG A 1 123 ? 14.710 6.128 10.830 1.00 93.38 123 ARG A C 1
ATOM 957 O O . ARG A 1 123 ? 14.450 5.306 11.700 1.00 93.38 123 ARG A O 1
ATOM 964 N N . ALA A 1 124 ? 15.804 6.882 10.847 1.00 90.88 124 ALA A N 1
ATOM 965 C CA . ALA A 1 124 ? 16.803 6.821 11.909 1.00 90.88 124 ALA A CA 1
ATOM 966 C C . ALA A 1 124 ? 16.246 7.272 13.274 1.00 90.88 124 ALA A C 1
ATOM 968 O O . ALA A 1 124 ? 15.329 8.100 13.354 1.00 90.88 124 ALA A O 1
ATOM 969 N N . LEU A 1 125 ? 16.860 6.764 14.345 1.00 87.00 125 LEU A N 1
ATOM 970 C CA . LEU A 1 125 ? 16.748 7.342 15.681 1.00 87.00 125 LEU A CA 1
ATOM 971 C C . LEU A 1 125 ? 17.482 8.690 15.704 1.00 87.00 125 LEU A C 1
ATOM 973 O O . LEU A 1 125 ? 18.616 8.813 15.240 1.00 87.00 125 LEU A O 1
ATOM 977 N N . GLU A 1 126 ? 16.827 9.722 16.230 1.00 83.06 126 GLU A N 1
ATOM 978 C CA . GLU A 1 126 ? 17.450 11.040 16.355 1.00 83.06 126 GLU A CA 1
ATOM 979 C C . GLU A 1 126 ? 18.686 10.969 17.257 1.00 83.06 126 GLU A C 1
ATOM 981 O O . GLU A 1 126 ? 18.643 10.400 18.345 1.00 83.06 126 GLU A O 1
ATOM 986 N N . GLY A 1 127 ? 19.791 11.560 16.798 1.00 78.25 127 GLY A N 1
ATOM 987 C CA . GLY A 1 127 ? 21.062 11.558 17.526 1.00 78.25 127 GLY A CA 1
ATOM 988 C C . GLY A 1 127 ? 21.911 10.294 17.352 1.00 78.25 127 GLY A C 1
ATOM 989 O O . GLY A 1 127 ? 23.030 10.266 17.857 1.00 78.25 127 GLY A O 1
ATOM 990 N N . GLU A 1 128 ? 21.445 9.287 16.604 1.00 77.31 128 GLU A N 1
ATOM 991 C CA . GLU A 1 128 ? 22.176 8.036 16.376 1.00 77.31 128 GLU A CA 1
ATOM 992 C C . GLU A 1 128 ? 22.325 7.733 14.875 1.00 77.31 128 GLU A C 1
ATOM 994 O O . GLU A 1 128 ? 21.541 7.006 14.272 1.00 77.31 128 GLU A O 1
ATOM 999 N N . SER A 1 129 ? 23.366 8.274 14.234 1.00 66.06 129 SER A N 1
ATOM 1000 C CA . SER A 1 129 ? 23.590 8.048 12.795 1.00 66.06 129 SER A CA 1
ATOM 1001 C C . SER A 1 129 ? 23.984 6.603 12.462 1.00 66.06 129 SER A C 1
ATOM 1003 O O . SER A 1 129 ? 23.642 6.099 11.393 1.00 66.06 129 SER A O 1
ATOM 1005 N N . ASN A 1 130 ? 24.675 5.922 13.382 1.00 72.06 130 ASN A N 1
ATOM 1006 C CA . ASN A 1 130 ? 25.251 4.590 13.157 1.00 72.06 130 ASN A CA 1
ATOM 1007 C C . ASN A 1 130 ? 24.244 3.435 13.305 1.00 72.06 130 ASN A C 1
ATOM 1009 O O . ASN A 1 130 ? 24.613 2.288 13.076 1.00 72.06 130 ASN A O 1
ATOM 1013 N N . THR A 1 131 ? 22.998 3.715 13.693 1.00 81.31 131 THR A N 1
ATOM 1014 C CA . THR A 1 131 ? 21.946 2.705 13.919 1.00 81.31 131 THR A CA 1
ATOM 1015 C C . THR A 1 131 ? 20.764 2.881 12.966 1.00 81.31 131 THR A C 1
ATOM 1017 O O . THR A 1 131 ? 19.700 2.307 13.171 1.00 81.31 131 THR A O 1
ATOM 1020 N N . THR A 1 132 ? 20.943 3.661 11.892 1.00 89.88 132 THR A N 1
ATOM 1021 C CA . THR A 1 132 ? 19.863 3.978 10.948 1.00 89.88 132 THR A CA 1
ATOM 1022 C C . THR A 1 132 ? 19.224 2.720 10.361 1.00 89.88 132 THR A C 1
ATOM 1024 O O . THR A 1 132 ? 18.004 2.623 10.366 1.00 89.88 132 THR A O 1
ATOM 1027 N N . GLU A 1 133 ? 20.018 1.748 9.903 1.00 93.06 133 GLU A N 1
ATOM 1028 C CA . GLU A 1 133 ? 19.505 0.514 9.281 1.00 93.06 133 GLU A CA 1
ATOM 1029 C C . GLU A 1 133 ? 18.843 -0.446 10.278 1.00 93.06 133 GLU A C 1
ATOM 1031 O O . GLU A 1 133 ? 18.152 -1.366 9.860 1.00 93.06 133 GLU A O 1
ATOM 1036 N N . THR A 1 134 ? 19.024 -0.245 11.584 1.00 94.44 134 THR A N 1
ATOM 1037 C CA . THR A 1 134 ? 18.443 -1.083 12.646 1.00 94.44 134 THR A CA 1
ATOM 1038 C C . THR A 1 134 ? 17.415 -0.331 13.488 1.00 94.44 134 THR A C 1
ATOM 1040 O O . THR A 1 134 ? 16.968 -0.819 14.530 1.00 94.44 134 THR A O 1
ATOM 1043 N N . SER A 1 135 ? 17.033 0.870 13.052 1.00 95.38 135 SER A N 1
ATOM 1044 C CA . SER A 1 135 ? 16.078 1.701 13.763 1.00 95.38 135 SER A CA 1
ATOM 1045 C C . SER A 1 135 ? 14.690 1.045 13.781 1.00 95.38 135 SER A C 1
ATOM 1047 O O . SER A 1 135 ? 14.210 0.525 12.779 1.00 95.38 135 SER A O 1
ATOM 1049 N N . PRO A 1 136 ? 13.971 1.081 14.912 1.00 95.75 136 PRO A N 1
ATOM 1050 C CA . PRO A 1 136 ? 12.639 0.496 14.993 1.00 95.75 136 PRO A CA 1
ATOM 1051 C C . PRO A 1 136 ? 11.533 1.505 14.630 1.00 95.75 136 PRO A C 1
ATOM 1053 O O . PRO A 1 136 ? 10.382 1.339 15.044 1.00 95.75 136 PRO A O 1
ATOM 1056 N N . LEU A 1 137 ? 11.872 2.611 13.956 1.00 97.06 137 LEU A N 1
ATOM 1057 C CA . LEU A 1 137 ? 10.964 3.733 13.716 1.00 97.06 137 LEU A CA 1
ATOM 1058 C C . LEU A 1 137 ? 10.394 3.712 12.299 1.00 97.06 137 LEU A C 1
ATOM 1060 O O . LEU A 1 137 ? 11.127 3.805 11.317 1.00 97.06 137 LEU A O 1
ATOM 1064 N N . PHE A 1 138 ? 9.067 3.656 12.225 1.00 98.25 138 PHE A N 1
ATOM 1065 C CA . PHE A 1 138 ? 8.309 3.595 10.982 1.00 98.25 138 PHE A CA 1
ATOM 1066 C C . PHE A 1 138 ? 7.146 4.572 11.055 1.00 98.25 138 PHE A C 1
ATOM 1068 O O . PHE A 1 138 ? 6.268 4.410 11.906 1.00 98.25 138 PHE A O 1
ATOM 1075 N N . ASP A 1 139 ? 7.130 5.555 10.166 1.00 98.31 139 ASP A N 1
ATOM 1076 C CA . ASP A 1 139 ? 6.117 6.606 10.136 1.00 98.31 139 ASP A CA 1
ATOM 1077 C C . ASP A 1 139 ? 5.233 6.446 8.894 1.00 98.31 139 ASP A C 1
ATOM 1079 O O . ASP A 1 139 ? 5.713 6.102 7.815 1.00 98.31 139 ASP A O 1
ATOM 1083 N N . LEU A 1 140 ? 3.932 6.688 9.035 1.00 98.62 140 LEU A N 1
ATOM 1084 C CA . LEU A 1 140 ? 3.029 6.804 7.895 1.00 98.62 140 LEU A CA 1
ATOM 1085 C C . LEU A 1 140 ? 3.253 8.172 7.256 1.00 98.62 140 LEU A C 1
ATOM 1087 O O . LEU A 1 140 ? 3.124 9.190 7.933 1.00 98.62 140 LEU A O 1
ATOM 1091 N N . THR A 1 141 ? 3.543 8.191 5.962 1.00 98.56 141 THR A N 1
ATOM 1092 C CA . THR A 1 141 ? 3.981 9.379 5.226 1.00 98.56 141 THR A CA 1
ATOM 1093 C C . THR A 1 141 ? 3.134 9.568 3.974 1.00 98.56 141 THR A C 1
ATOM 1095 O O . THR A 1 141 ? 2.902 8.613 3.230 1.00 98.56 141 THR A O 1
ATOM 1098 N N . ALA A 1 142 ? 2.701 10.805 3.725 1.00 98.38 142 ALA A N 1
ATOM 1099 C CA . ALA A 1 142 ? 2.160 11.231 2.438 1.00 98.38 142 ALA A CA 1
ATOM 1100 C C . ALA A 1 142 ? 3.275 11.782 1.547 1.00 98.38 142 ALA A C 1
ATOM 1102 O O . ALA A 1 142 ? 4.135 12.534 1.998 1.00 98.38 142 ALA A O 1
ATOM 1103 N N . ILE A 1 143 ? 3.226 11.445 0.265 1.00 98.31 143 ILE A N 1
ATOM 1104 C CA . ILE A 1 143 ? 4.122 11.931 -0.780 1.00 98.31 143 ILE A CA 1
ATOM 1105 C C . ILE A 1 143 ? 3.250 12.625 -1.830 1.00 98.31 143 ILE A C 1
ATOM 1107 O O . ILE A 1 143 ? 2.670 11.948 -2.687 1.00 98.31 143 ILE A O 1
ATOM 1111 N N . PRO A 1 144 ? 3.115 13.956 -1.765 1.00 97.25 144 PRO A N 1
ATOM 1112 C CA . PRO A 1 144 ? 2.534 14.728 -2.855 1.00 97.25 144 PRO A CA 1
ATOM 1113 C C . PRO A 1 144 ? 3.366 14.547 -4.134 1.00 97.25 144 PRO A C 1
ATOM 1115 O O . PRO A 1 144 ? 4.595 14.615 -4.090 1.00 97.25 144 PRO A O 1
ATOM 1118 N N . LEU A 1 145 ? 2.715 14.280 -5.268 1.00 94.94 145 LEU A N 1
ATOM 1119 C CA . LEU A 1 145 ? 3.412 14.049 -6.542 1.00 94.94 145 LEU A CA 1
ATOM 1120 C C . LEU A 1 145 ? 3.628 15.335 -7.345 1.00 94.94 145 LEU A C 1
ATOM 1122 O O . LEU A 1 145 ? 4.589 15.430 -8.104 1.00 94.94 145 LEU A O 1
ATOM 1126 N N . GLU A 1 146 ? 2.765 16.329 -7.145 1.00 87.38 146 GLU A N 1
ATOM 1127 C CA . GLU A 1 146 ? 2.843 17.645 -7.779 1.00 87.38 146 GLU A CA 1
ATOM 1128 C C . GLU A 1 146 ? 3.256 18.697 -6.742 1.00 87.38 146 GLU A C 1
ATOM 1130 O O . GLU A 1 146 ? 2.431 19.402 -6.162 1.00 87.38 146 GLU A O 1
ATOM 1135 N N . GLY A 1 147 ? 4.565 18.784 -6.497 1.00 77.88 147 GLY A N 1
ATOM 1136 C CA . GLY A 1 147 ? 5.163 19.768 -5.592 1.00 77.88 147 GLY A CA 1
ATOM 1137 C C . GLY A 1 147 ? 5.033 19.430 -4.102 1.00 77.88 147 GLY A C 1
ATOM 1138 O O . GLY A 1 147 ? 4.161 18.686 -3.676 1.00 77.88 147 GLY A O 1
ATOM 1139 N N . GLY A 1 148 ? 5.924 20.002 -3.289 1.00 87.44 148 GLY A N 1
ATOM 1140 C CA . GLY A 1 148 ? 6.020 19.715 -1.854 1.00 87.44 148 GLY A CA 1
ATOM 1141 C C . GLY A 1 148 ? 6.984 18.570 -1.523 1.00 87.44 148 GLY A C 1
ATOM 1142 O O . GLY A 1 148 ? 7.378 17.786 -2.382 1.00 87.44 148 GLY A O 1
ATOM 1143 N N . ALA A 1 149 ? 7.413 18.515 -0.263 1.00 94.75 149 ALA A N 1
ATOM 1144 C CA . ALA A 1 149 ? 8.215 17.413 0.263 1.00 94.75 149 ALA A CA 1
ATOM 1145 C C . ALA A 1 149 ? 7.298 16.330 0.859 1.00 94.75 149 ALA A C 1
ATOM 1147 O O . ALA A 1 149 ? 6.180 16.658 1.263 1.00 94.75 149 ALA A O 1
ATOM 1148 N N . PRO A 1 150 ? 7.750 15.066 0.963 1.00 97.12 150 PRO A N 1
ATOM 1149 C CA . PRO A 1 150 ? 7.053 14.054 1.750 1.00 97.12 150 PRO A CA 1
ATOM 1150 C C . PRO A 1 150 ? 6.792 14.526 3.188 1.00 97.12 150 PRO A C 1
ATOM 1152 O O . PRO A 1 150 ? 7.660 15.136 3.814 1.00 97.12 150 PRO A O 1
ATOM 1155 N N . ILE A 1 151 ? 5.604 14.227 3.715 1.00 96.94 151 ILE A N 1
ATOM 1156 C CA . ILE A 1 151 ? 5.120 14.714 5.011 1.00 96.94 151 ILE A CA 1
ATOM 1157 C C . ILE A 1 151 ? 4.769 13.519 5.906 1.00 96.94 151 ILE A C 1
ATOM 1159 O O . ILE A 1 151 ? 3.860 12.755 5.558 1.00 96.94 151 ILE A O 1
ATOM 1163 N N . PRO A 1 152 ? 5.438 13.342 7.060 1.00 97.25 152 PRO A N 1
ATOM 1164 C CA . PRO A 1 152 ? 5.010 12.382 8.070 1.00 97.25 152 PRO A CA 1
ATOM 1165 C C . PRO A 1 152 ? 3.632 12.769 8.620 1.00 97.25 152 PRO A C 1
ATOM 1167 O O . PRO A 1 152 ? 3.435 13.883 9.100 1.00 97.25 152 PRO A O 1
ATOM 1170 N N . LEU A 1 153 ? 2.683 11.841 8.555 1.00 98.06 153 LEU A N 1
ATOM 1171 C CA . LEU A 1 153 ? 1.304 12.011 9.017 1.00 98.06 153 LEU A CA 1
ATOM 1172 C C . LEU A 1 153 ? 1.109 11.437 10.417 1.00 98.06 153 LEU A C 1
ATOM 1174 O O . LEU A 1 153 ? 0.540 12.075 11.300 1.00 98.06 153 LEU A O 1
ATOM 1178 N N . VAL A 1 154 ? 1.588 10.208 10.624 1.00 98.38 154 VAL A N 1
ATOM 1179 C CA . VAL A 1 154 ? 1.494 9.508 11.906 1.00 98.38 154 VAL A CA 1
ATOM 1180 C C . VAL A 1 154 ? 2.836 8.874 12.214 1.00 98.38 154 VAL A C 1
ATOM 1182 O O . VAL A 1 154 ? 3.314 8.013 11.480 1.00 98.38 154 VAL A O 1
ATOM 1185 N N . LEU A 1 155 ? 3.434 9.301 13.321 1.00 97.81 155 LEU A N 1
ATOM 1186 C CA . LEU A 1 155 ? 4.710 8.766 13.773 1.00 97.81 155 LEU A CA 1
ATOM 1187 C C . LEU A 1 155 ? 4.513 7.391 14.418 1.00 97.81 155 LEU A C 1
ATOM 1189 O O . LEU A 1 155 ? 3.526 7.171 15.122 1.00 97.81 155 LEU A O 1
ATOM 1193 N N . GLN A 1 156 ? 5.485 6.499 14.232 1.00 97.38 156 GLN A N 1
ATOM 1194 C CA . GLN A 1 156 ? 5.554 5.196 14.895 1.00 97.38 156 GLN A CA 1
ATOM 1195 C C . GLN A 1 156 ? 4.304 4.329 14.664 1.00 97.38 156 GLN A C 1
ATOM 1197 O O . GLN A 1 156 ? 3.701 3.805 15.602 1.00 97.38 156 GLN A O 1
ATOM 1202 N N . VAL A 1 157 ? 3.921 4.148 13.399 1.00 98.12 157 VAL A N 1
ATOM 1203 C CA . VAL A 1 157 ? 2.859 3.209 13.001 1.00 98.12 157 VAL A CA 1
ATOM 1204 C C . VAL A 1 157 ? 3.327 1.752 12.985 1.00 98.12 157 VAL A C 1
ATOM 1206 O O . VAL A 1 157 ? 2.519 0.848 13.182 1.00 98.12 157 VAL A O 1
ATOM 1209 N N . GLY A 1 158 ? 4.631 1.520 12.818 1.00 98.00 158 GLY A N 1
ATOM 1210 C CA . GLY A 1 158 ? 5.223 0.186 12.691 1.00 98.00 158 GLY A CA 1
ATOM 1211 C C . GLY A 1 158 ? 5.382 -0.285 11.239 1.00 98.00 158 GLY A C 1
ATOM 1212 O O . GLY A 1 158 ? 4.818 0.296 10.314 1.00 98.00 158 GLY A O 1
ATOM 1213 N N . MET A 1 159 ? 6.169 -1.347 11.049 1.00 97.69 159 MET A N 1
ATOM 1214 C CA . MET A 1 159 ? 6.577 -1.884 9.740 1.00 97.69 159 MET A CA 1
ATOM 1215 C C . MET A 1 159 ? 5.417 -2.195 8.794 1.00 97.69 159 MET A C 1
ATOM 1217 O O . MET A 1 159 ? 5.509 -1.941 7.592 1.00 97.69 159 MET A O 1
ATOM 1221 N N . PHE A 1 160 ? 4.338 -2.772 9.324 1.00 97.44 160 PHE A N 1
ATOM 1222 C CA . PHE A 1 160 ? 3.263 -3.355 8.526 1.00 97.44 160 PHE A CA 1
ATOM 1223 C C . PHE A 1 160 ? 1.964 -2.552 8.614 1.00 97.44 160 PHE A C 1
ATOM 1225 O O . PHE A 1 160 ? 0.877 -3.113 8.720 1.00 97.44 160 PHE A O 1
ATOM 1232 N N . ALA A 1 161 ? 2.076 -1.221 8.556 1.00 97.62 161 ALA A N 1
ATOM 1233 C CA . ALA A 1 161 ? 0.920 -0.333 8.640 1.00 97.62 161 ALA A CA 1
ATOM 1234 C C . ALA A 1 161 ? 0.004 -0.357 7.400 1.00 97.62 161 ALA A C 1
ATOM 1236 O O . ALA A 1 161 ? -1.147 0.051 7.495 1.00 97.62 161 ALA A O 1
ATOM 1237 N N . ALA A 1 162 ? 0.503 -0.823 6.248 1.00 95.19 162 ALA A N 1
ATOM 1238 C CA . ALA A 1 162 ? -0.270 -1.107 5.030 1.00 95.19 162 ALA A CA 1
ATOM 1239 C C . ALA A 1 162 ? -1.404 -0.094 4.720 1.00 95.19 162 ALA A C 1
ATOM 1241 O O . ALA A 1 162 ? -2.580 -0.469 4.740 1.00 95.19 162 ALA A O 1
ATOM 1242 N N . PRO A 1 163 ? -1.080 1.187 4.448 1.00 97.94 163 PRO A N 1
ATOM 1243 C CA . PRO A 1 163 ? -2.100 2.207 4.233 1.00 97.94 163 PRO A CA 1
ATOM 1244 C C . PRO A 1 163 ? -2.985 1.895 3.020 1.00 97.94 163 PRO A C 1
ATOM 1246 O O . PRO A 1 163 ? -2.513 1.391 1.997 1.00 97.94 163 PRO A O 1
ATOM 1249 N N . ALA A 1 164 ? -4.261 2.257 3.126 1.00 97.94 164 ALA A N 1
ATOM 1250 C CA . ALA A 1 164 ? -5.273 2.125 2.088 1.00 97.94 164 ALA A CA 1
ATOM 1251 C C . ALA A 1 164 ? -6.158 3.379 2.061 1.00 97.94 164 ALA A C 1
ATOM 1253 O O . ALA A 1 164 ? -6.814 3.708 3.051 1.00 97.94 164 ALA A O 1
ATOM 1254 N N . ALA A 1 165 ? -6.193 4.076 0.926 1.00 97.94 165 ALA A N 1
ATOM 1255 C CA . ALA A 1 165 ? -7.105 5.198 0.727 1.00 97.94 165 ALA A CA 1
ATOM 1256 C C . ALA A 1 165 ? -8.498 4.684 0.346 1.00 97.94 165 ALA A C 1
ATOM 1258 O O . ALA A 1 165 ? -8.625 3.706 -0.395 1.00 97.94 165 ALA A O 1
ATOM 1259 N N . SER A 1 166 ? -9.535 5.347 0.844 1.00 97.62 166 SER A N 1
ATOM 1260 C CA . SER A 1 166 ? -10.909 5.075 0.446 1.00 97.62 166 SER A CA 1
ATOM 1261 C C . SER A 1 166 ? -11.186 5.570 -0.976 1.00 97.62 166 SER A C 1
ATOM 1263 O O . SER A 1 166 ? -10.459 6.426 -1.496 1.00 97.62 166 SER A O 1
ATOM 1265 N N . PRO A 1 167 ? -12.293 5.125 -1.595 1.00 96.19 167 PRO A N 1
ATOM 1266 C CA . PRO A 1 167 ? -12.902 5.866 -2.694 1.00 96.19 167 PRO A CA 1
ATOM 1267 C C . PRO A 1 167 ? -13.155 7.334 -2.315 1.00 96.19 167 PRO A C 1
ATOM 1269 O O . PRO A 1 167 ? -13.204 7.680 -1.129 1.00 96.19 167 PRO A O 1
ATOM 1272 N N . ALA A 1 168 ? -13.323 8.195 -3.322 1.00 94.94 168 ALA A N 1
ATOM 1273 C CA . ALA A 1 168 ? -13.689 9.589 -3.095 1.00 94.94 168 ALA A CA 1
ATOM 1274 C C . ALA A 1 168 ? -15.036 9.675 -2.354 1.00 94.94 168 ALA A C 1
ATOM 1276 O O . ALA A 1 168 ? -16.019 9.039 -2.737 1.00 94.94 168 ALA A O 1
ATOM 1277 N N . MET A 1 169 ? -15.064 10.477 -1.295 1.00 92.12 169 MET A N 1
ATOM 1278 C CA . MET A 1 169 ? -16.214 10.729 -0.431 1.00 92.12 169 MET A CA 1
ATOM 1279 C C . MET A 1 169 ? -16.511 12.234 -0.419 1.00 92.12 169 MET A C 1
ATOM 1281 O O . MET A 1 169 ? -16.338 12.870 0.619 1.00 92.12 169 MET A O 1
ATOM 1285 N N . PRO A 1 170 ? -16.902 12.834 -1.559 1.00 87.38 170 PRO A N 1
ATOM 1286 C CA . PRO A 1 170 ? -17.079 14.278 -1.655 1.00 87.38 170 PRO A CA 1
ATOM 1287 C C . PRO A 1 170 ? -18.074 14.772 -0.601 1.00 87.38 170 PRO A C 1
ATOM 1289 O O . PRO A 1 170 ? -19.223 14.328 -0.550 1.00 87.38 170 PRO A O 1
ATOM 1292 N N . LEU A 1 171 ? -17.622 15.712 0.224 1.00 87.06 171 LEU A N 1
ATOM 1293 C CA . LEU A 1 171 ? -18.449 16.436 1.179 1.00 87.06 171 LEU A CA 1
ATOM 1294 C C . LEU A 1 171 ? -18.799 17.813 0.596 1.00 87.06 171 LEU A C 1
ATOM 1296 O O . LEU A 1 171 ? -18.032 18.338 -0.213 1.00 87.06 171 LEU A O 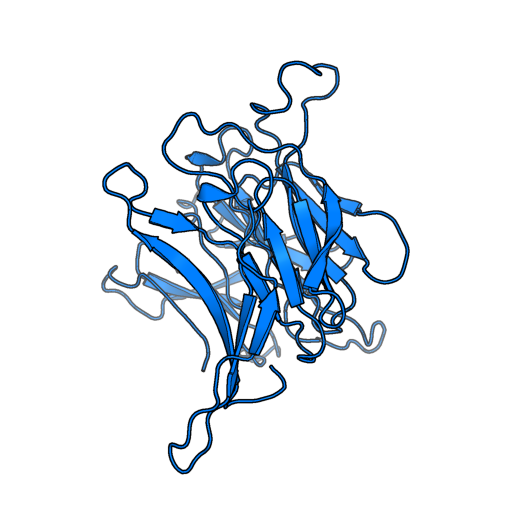1
ATOM 1300 N N . PRO A 1 172 ? -19.914 18.443 1.012 1.00 87.06 172 PRO A N 1
ATOM 1301 C CA . PRO A 1 172 ? -20.267 19.785 0.544 1.00 87.06 172 PRO A CA 1
ATOM 1302 C C . PRO A 1 172 ? -19.151 20.824 0.738 1.00 87.06 172 PRO A C 1
ATOM 1304 O O . PRO A 1 172 ? -18.981 21.698 -0.107 1.00 87.06 172 PRO A O 1
ATOM 1307 N N . GLU A 1 173 ? -18.384 20.711 1.827 1.00 88.81 173 GLU A N 1
ATOM 1308 C CA . GLU A 1 173 ? -17.283 21.626 2.163 1.00 88.81 173 GLU A CA 1
ATOM 1309 C C . GLU A 1 173 ? -15.905 21.151 1.660 1.00 88.81 173 GLU A C 1
ATOM 1311 O O . GLU A 1 173 ? -15.000 21.969 1.514 1.00 88.81 173 GLU A O 1
ATOM 1316 N N . ASP A 1 174 ? -15.746 19.858 1.343 1.00 89.75 174 ASP A N 1
ATOM 1317 C CA . ASP A 1 174 ? -14.526 19.291 0.747 1.00 89.75 174 ASP A CA 1
ATOM 1318 C C . ASP A 1 174 ? -14.884 18.283 -0.364 1.00 89.75 174 ASP A C 1
ATOM 1320 O O . ASP A 1 174 ? -15.051 17.085 -0.108 1.00 89.75 174 ASP A O 1
ATOM 1324 N N . PRO A 1 175 ? -14.987 18.737 -1.627 1.00 89.12 175 PRO A N 1
ATOM 1325 C CA . PRO A 1 175 ? -15.259 17.862 -2.767 1.00 89.12 175 PRO A CA 1
ATOM 1326 C C . PRO A 1 175 ? -14.167 16.810 -3.018 1.00 89.12 175 PRO A C 1
ATOM 1328 O O . PRO A 1 175 ? -14.418 15.823 -3.704 1.00 89.12 175 PRO A O 1
ATOM 1331 N N . GLY A 1 176 ? -12.958 17.023 -2.490 1.00 91.12 176 GLY A N 1
ATOM 1332 C CA . GLY A 1 176 ? -11.836 16.091 -2.570 1.00 91.12 176 GLY A CA 1
ATOM 1333 C C . GLY A 1 176 ? -11.703 15.202 -1.335 1.00 91.12 176 GLY A C 1
ATOM 1334 O O . GLY A 1 176 ? -10.661 14.571 -1.169 1.00 91.12 176 GLY A O 1
ATOM 1335 N N . ALA A 1 177 ? -12.708 15.169 -0.455 1.00 94.81 177 ALA A N 1
ATOM 1336 C CA . ALA A 1 177 ? -12.650 14.383 0.765 1.00 94.81 177 ALA A CA 1
ATOM 1337 C C . ALA A 1 177 ? -12.524 12.883 0.467 1.00 94.81 177 ALA A C 1
ATOM 1339 O O . ALA A 1 177 ? -13.198 12.314 -0.392 1.00 94.81 177 ALA A O 1
ATOM 1340 N N . PHE A 1 178 ? -11.635 12.240 1.210 1.00 97.19 178 PHE A N 1
ATOM 1341 C CA . PHE A 1 178 ? -11.488 10.796 1.318 1.00 97.19 178 PHE A CA 1
ATOM 1342 C C . PHE A 1 178 ? -10.777 10.495 2.638 1.00 97.19 178 PHE A C 1
ATOM 1344 O O . PHE A 1 178 ? -10.191 11.386 3.264 1.00 97.19 178 PHE A O 1
ATOM 1351 N N . GLN A 1 179 ? -10.814 9.235 3.053 1.00 97.69 179 GLN A N 1
ATOM 1352 C CA . GLN A 1 179 ? -10.165 8.773 4.272 1.00 97.69 179 GLN A CA 1
ATOM 1353 C C . GLN A 1 179 ? -9.017 7.816 3.964 1.00 97.69 179 GLN A C 1
ATOM 1355 O O . GLN A 1 179 ? -8.974 7.166 2.920 1.00 97.69 179 GLN A O 1
ATOM 1360 N N . VAL A 1 180 ? -8.075 7.719 4.897 1.00 98.44 180 VAL A N 1
ATOM 1361 C CA . VAL A 1 180 ? -6.962 6.771 4.848 1.00 98.44 180 VAL A CA 1
ATOM 1362 C C . VAL A 1 180 ? -7.100 5.819 6.023 1.00 98.44 180 VAL A C 1
ATOM 1364 O O . VAL A 1 180 ? -7.022 6.228 7.181 1.00 98.44 180 VAL A O 1
ATOM 1367 N N . ALA A 1 181 ? -7.302 4.543 5.714 1.00 98.62 181 ALA A N 1
ATOM 1368 C CA . ALA A 1 181 ? -7.209 3.458 6.675 1.00 98.62 181 ALA A CA 1
ATOM 1369 C C . ALA A 1 181 ? -5.767 2.959 6.748 1.00 98.62 181 ALA A C 1
ATOM 1371 O O . ALA A 1 181 ? -5.061 2.923 5.739 1.00 98.62 181 ALA A O 1
ATOM 1372 N N . TYR A 1 182 ? -5.327 2.563 7.933 1.00 98.69 182 TYR A N 1
ATOM 1373 C CA . TYR A 1 182 ? -4.007 1.981 8.139 1.00 98.69 182 TYR A CA 1
ATOM 1374 C C . TYR A 1 182 ? -3.993 1.149 9.419 1.00 98.69 182 TYR A C 1
ATOM 1376 O O . TYR A 1 182 ? -4.814 1.325 10.319 1.00 98.69 182 TYR A O 1
ATOM 1384 N N . LEU A 1 183 ? -3.042 0.233 9.503 1.00 98.56 183 LEU A N 1
ATOM 1385 C CA . LEU A 1 183 ? -2.752 -0.524 10.703 1.00 98.56 183 LEU A CA 1
ATOM 1386 C C . LEU A 1 183 ? -1.719 0.219 11.554 1.00 98.56 183 LEU A C 1
ATOM 1388 O O . LEU A 1 183 ? -0.742 0.753 11.043 1.00 98.56 183 LEU A O 1
ATOM 1392 N N . GLN A 1 184 ? -1.897 0.221 12.867 1.00 98.56 184 GLN A N 1
ATOM 1393 C CA . GLN A 1 184 ? -0.903 0.733 13.805 1.00 98.56 184 GLN A CA 1
ATOM 1394 C C . GLN A 1 184 ? -0.522 -0.354 14.800 1.00 98.56 184 GLN A C 1
ATOM 1396 O O . GLN A 1 184 ? -1.388 -0.954 15.443 1.00 98.56 184 GLN A O 1
ATOM 1401 N N . ALA A 1 185 ? 0.780 -0.605 14.915 1.00 98.31 185 ALA A N 1
ATOM 1402 C CA . ALA A 1 185 ? 1.335 -1.571 15.845 1.00 98.31 185 ALA A CA 1
ATOM 1403 C C . ALA A 1 185 ? 0.980 -1.186 17.286 1.00 98.31 185 ALA A C 1
ATOM 1405 O O . ALA A 1 185 ? 1.105 -0.029 17.692 1.00 98.31 185 ALA A O 1
ATOM 1406 N N . ILE A 1 186 ? 0.586 -2.175 18.086 1.00 97.38 186 ILE A N 1
ATOM 1407 C CA . ILE A 1 186 ? 0.336 -1.999 19.521 1.00 97.38 186 ILE A CA 1
ATOM 1408 C C . ILE A 1 186 ? 1.645 -1.657 20.246 1.00 97.38 186 ILE A C 1
ATOM 1410 O O . ILE A 1 186 ? 1.651 -0.886 21.204 1.00 97.38 186 ILE A O 1
ATOM 1414 N N . THR A 1 187 ? 2.764 -2.194 19.759 1.00 97.25 187 THR A N 1
ATOM 1415 C CA . THR A 1 187 ? 4.114 -1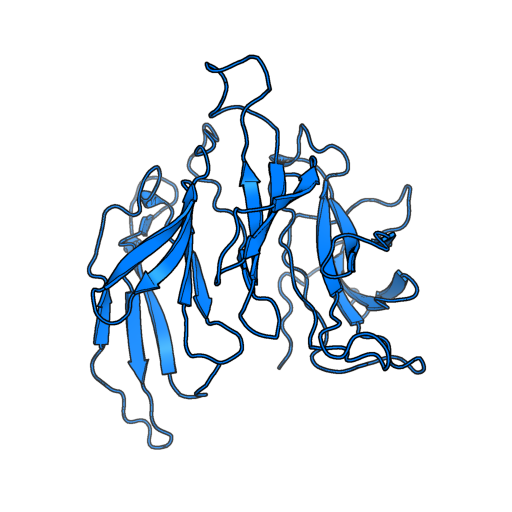.899 20.244 1.00 97.25 187 THR A CA 1
ATOM 1416 C C . THR A 1 187 ? 4.990 -1.505 19.052 1.00 97.25 187 THR A C 1
ATOM 1418 O O . THR A 1 187 ? 5.698 -2.351 18.507 1.00 97.25 187 THR A O 1
ATOM 1421 N N . PRO A 1 188 ? 4.965 -0.230 18.613 1.00 96.94 188 PRO A N 1
ATOM 1422 C CA . PRO A 1 188 ? 5.619 0.195 17.370 1.00 96.94 188 PRO A CA 1
ATOM 1423 C C . PRO A 1 188 ? 7.109 -0.122 17.271 1.00 96.94 188 PRO A C 1
ATOM 1425 O O . PRO A 1 188 ? 7.591 -0.495 16.203 1.00 96.94 188 PRO A O 1
ATOM 1428 N N . ARG A 1 189 ? 7.829 -0.047 18.398 1.00 95.56 189 ARG A N 1
ATOM 1429 C CA . ARG A 1 189 ? 9.265 -0.357 18.445 1.00 95.56 189 ARG A CA 1
ATOM 1430 C C . ARG A 1 189 ? 9.594 -1.852 18.312 1.00 95.56 189 ARG A C 1
ATOM 1432 O O . ARG A 1 189 ? 10.757 -2.205 18.198 1.00 95.56 189 ARG A O 1
ATOM 1439 N N . GLN A 1 190 ? 8.586 -2.719 18.359 1.00 96.31 190 GLN A N 1
ATOM 1440 C CA . GLN A 1 190 ? 8.692 -4.169 18.165 1.00 96.31 190 GLN A CA 1
ATOM 1441 C C . GLN A 1 190 ? 7.738 -4.605 17.045 1.00 96.31 190 GLN A C 1
ATOM 1443 O O . GLN A 1 190 ? 7.080 -5.637 17.126 1.00 96.31 190 GLN A O 1
ATOM 1448 N N . SER A 1 191 ? 7.593 -3.763 16.017 1.00 97.00 191 SER A N 1
ATOM 1449 C CA . SER A 1 191 ? 6.529 -3.896 15.019 1.00 97.00 191 SER A CA 1
ATOM 1450 C C . SER A 1 191 ? 6.631 -5.140 14.132 1.00 97.00 191 SER A C 1
ATOM 1452 O O . SER A 1 191 ? 5.604 -5.559 13.602 1.00 97.00 191 SER A O 1
ATOM 1454 N N . GLU A 1 192 ? 7.800 -5.778 14.035 1.00 95.81 192 GLU A N 1
ATOM 1455 C CA . GLU A 1 192 ? 7.961 -7.062 13.341 1.00 95.81 192 GLU A CA 1
ATOM 1456 C C . GLU A 1 192 ? 7.088 -8.170 13.955 1.00 95.81 192 GLU A C 1
ATOM 1458 O O . GLU A 1 192 ? 6.428 -8.915 13.236 1.00 95.81 192 GLU A O 1
ATOM 1463 N N . THR A 1 193 ? 7.034 -8.245 15.288 1.00 95.81 193 THR A N 1
ATOM 1464 C CA . THR A 1 193 ? 6.291 -9.277 16.034 1.00 95.81 193 THR A CA 1
ATOM 1465 C C . THR A 1 193 ? 5.035 -8.733 16.717 1.00 95.81 193 THR A C 1
ATOM 1467 O O . THR A 1 193 ? 4.310 -9.472 17.387 1.00 95.81 193 THR A O 1
ATOM 1470 N N . SER A 1 194 ? 4.754 -7.436 16.562 1.00 97.31 194 SER A N 1
ATOM 1471 C CA . SER A 1 194 ? 3.596 -6.791 17.174 1.00 97.31 194 SER A CA 1
ATOM 1472 C C . SER A 1 194 ? 2.286 -7.199 16.501 1.00 97.31 194 SER A C 1
ATOM 1474 O O . SER A 1 194 ? 2.221 -7.523 15.316 1.00 97.31 194 SER A O 1
ATOM 1476 N N . ARG A 1 195 ? 1.204 -7.114 17.273 1.00 97.75 195 ARG A N 1
ATOM 1477 C CA . ARG A 1 195 ? -0.157 -7.069 16.740 1.00 97.75 195 ARG A CA 1
ATOM 1478 C C . ARG A 1 195 ? -0.529 -5.636 16.392 1.00 97.75 195 ARG A C 1
ATOM 1480 O O . ARG A 1 195 ? 0.075 -4.692 16.898 1.00 97.75 195 ARG A O 1
ATOM 1487 N N . TYR A 1 196 ? -1.548 -5.478 15.563 1.00 98.38 196 TYR A N 1
ATOM 1488 C CA . TYR A 1 196 ? -1.948 -4.184 15.030 1.00 98.38 196 TYR A CA 1
ATOM 1489 C C . TYR A 1 196 ? -3.406 -3.857 15.353 1.00 98.38 196 TYR A C 1
ATOM 1491 O O . TYR A 1 196 ? -4.205 -4.729 15.687 1.00 98.38 196 TYR A O 1
ATOM 1499 N N . ARG A 1 197 ? -3.766 -2.581 15.251 1.00 98.31 197 ARG A N 1
ATOM 1500 C CA . ARG A 1 197 ? -5.157 -2.119 15.230 1.00 98.31 197 ARG A CA 1
ATOM 1501 C C . ARG A 1 197 ? -5.403 -1.319 13.964 1.00 98.31 197 ARG A C 1
ATOM 1503 O O . ARG A 1 197 ? -4.518 -0.597 13.519 1.00 98.31 197 ARG A O 1
ATOM 1510 N N . LEU A 1 198 ? -6.596 -1.447 13.411 1.00 98.62 198 LEU A N 1
ATOM 1511 C CA . LEU A 1 198 ? -7.104 -0.631 12.325 1.00 98.62 198 LEU A CA 1
ATOM 1512 C C . LEU A 1 198 ? -7.436 0.765 12.846 1.00 98.62 198 LEU A C 1
ATOM 1514 O O . LEU A 1 198 ? -8.225 0.926 13.779 1.00 98.62 198 LEU A O 1
ATOM 1518 N N . TYR A 1 199 ? -6.856 1.760 12.196 1.00 98.62 199 TYR A N 1
ATOM 1519 C CA . TYR A 1 199 ? -7.168 3.168 12.350 1.00 98.62 199 TYR A CA 1
ATOM 1520 C C . TYR A 1 199 ? -7.682 3.728 11.032 1.00 98.62 199 TYR A C 1
ATOM 1522 O O . TYR A 1 199 ? -7.390 3.210 9.953 1.00 98.62 199 TYR A O 1
ATOM 1530 N N . VAL A 1 200 ? -8.413 4.829 11.135 1.00 98.38 200 VAL A N 1
ATOM 1531 C CA . VAL A 1 200 ? -8.768 5.678 10.003 1.00 98.38 200 VAL A CA 1
ATOM 1532 C C . VAL A 1 200 ? -8.524 7.134 10.373 1.00 98.38 200 VAL A C 1
ATOM 1534 O O . VAL A 1 200 ? -8.647 7.512 11.539 1.00 98.38 200 VAL A O 1
ATOM 1537 N N . MET A 1 201 ? -8.162 7.938 9.386 1.00 98.06 201 MET A N 1
ATOM 1538 C CA . MET A 1 201 ? -8.004 9.386 9.488 1.00 98.06 201 MET A CA 1
ATOM 1539 C C . MET A 1 201 ? -8.459 10.041 8.185 1.00 98.06 201 MET A C 1
ATOM 1541 O O . MET A 1 201 ? -8.571 9.367 7.156 1.00 98.06 201 MET A O 1
ATOM 1545 N N . ASP A 1 202 ? -8.691 11.345 8.216 1.00 96.81 202 ASP A N 1
ATOM 1546 C CA . ASP A 1 202 ? -8.907 12.116 6.995 1.00 96.81 202 ASP A CA 1
ATOM 1547 C C . ASP A 1 202 ? -7.573 12.319 6.253 1.00 96.81 202 ASP A C 1
ATOM 1549 O O . ASP A 1 202 ? -6.488 12.065 6.788 1.00 96.81 202 ASP A O 1
ATOM 1553 N N . ARG A 1 203 ? -7.630 12.739 4.983 1.00 94.50 203 ARG A N 1
ATOM 1554 C CA . ARG A 1 203 ? -6.450 12.846 4.098 1.00 94.50 203 ARG A CA 1
ATOM 1555 C C . ARG A 1 203 ? -5.316 13.739 4.623 1.00 94.50 203 ARG A C 1
ATOM 1557 O O . ARG A 1 203 ? -4.179 13.572 4.185 1.00 94.50 203 ARG A O 1
ATOM 1564 N N . ASP A 1 204 ? -5.627 14.65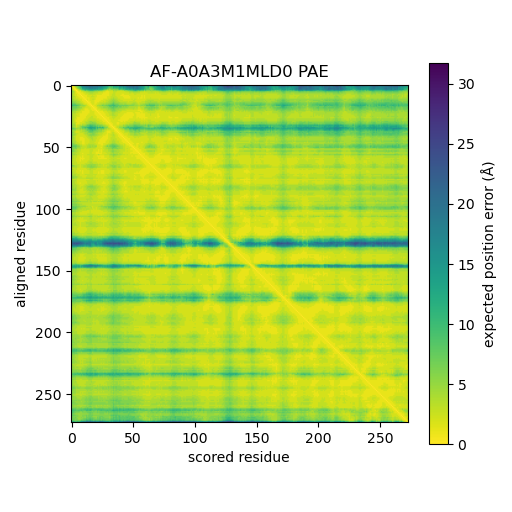8 5.535 1.00 91.56 204 ASP A N 1
ATOM 1565 C CA . ASP A 1 204 ? -4.715 15.593 6.207 1.00 91.56 204 ASP A CA 1
ATOM 1566 C C . ASP A 1 204 ? -4.245 15.102 7.593 1.00 91.56 204 ASP A C 1
ATOM 1568 O O . ASP A 1 204 ? -3.632 15.854 8.348 1.00 91.56 204 ASP A O 1
ATOM 1572 N N . ALA A 1 205 ? -4.523 13.835 7.919 1.00 96.00 205 ALA A N 1
ATOM 1573 C CA . ALA A 1 205 ? -4.273 13.182 9.204 1.00 96.00 205 ALA A CA 1
ATOM 1574 C C . ALA A 1 205 ? -5.113 13.684 10.392 1.00 96.00 205 ALA A C 1
ATOM 1576 O O . ALA A 1 205 ? -4.894 13.247 11.530 1.00 96.00 205 ALA A O 1
ATOM 1577 N N . SER A 1 206 ? -6.107 14.543 10.154 1.00 95.69 206 SER A N 1
ATOM 1578 C CA . SER A 1 206 ? -7.098 14.909 11.165 1.00 95.69 206 SER A CA 1
ATOM 1579 C C . SER A 1 206 ? -8.110 13.777 11.411 1.00 95.69 206 SER A C 1
ATOM 1581 O O . SER A 1 206 ? -8.113 12.744 10.735 1.00 95.69 206 SER A O 1
ATOM 1583 N N . ASN A 1 207 ? -8.936 13.929 12.454 1.00 95.75 207 ASN A N 1
ATOM 1584 C CA . ASN A 1 207 ? -10.019 12.996 12.813 1.00 95.75 207 ASN A CA 1
ATOM 1585 C C . ASN A 1 207 ? -9.599 11.519 12.933 1.00 95.75 207 ASN A C 1
ATOM 1587 O O . ASN A 1 207 ? -10.389 10.596 12.707 1.00 95.75 207 ASN A O 1
ATOM 1591 N N . ARG A 1 208 ? -8.342 11.299 13.337 1.00 97.38 208 ARG A N 1
ATOM 1592 C CA . ARG A 1 208 ? -7.766 9.975 13.554 1.00 97.38 208 ARG A CA 1
ATOM 1593 C C . ARG A 1 208 ? -8.506 9.224 14.661 1.00 97.38 208 ARG A C 1
ATOM 1595 O O . ARG A 1 208 ? -8.529 9.674 15.807 1.00 97.38 208 ARG A O 1
ATOM 1602 N N . ARG A 1 209 ? -9.006 8.028 14.347 1.00 96.94 209 ARG A N 1
ATOM 1603 C CA . ARG A 1 209 ? -9.714 7.140 15.282 1.00 96.94 209 ARG A CA 1
ATOM 1604 C C . ARG A 1 209 ? -9.271 5.686 15.131 1.00 96.94 209 ARG A C 1
ATOM 1606 O O . ARG A 1 209 ? -9.022 5.227 14.019 1.00 96.94 209 ARG A O 1
ATOM 1613 N N . ALA A 1 210 ? -9.174 4.973 16.253 1.00 97.44 210 ALA A N 1
ATOM 1614 C CA . ALA A 1 210 ? -9.046 3.516 16.266 1.00 97.44 210 ALA A CA 1
ATOM 1615 C C . ALA A 1 210 ? -10.426 2.906 16.002 1.00 97.44 210 ALA A C 1
ATOM 1617 O O . ALA A 1 210 ? -11.398 3.355 16.604 1.00 97.44 210 ALA A O 1
ATOM 1618 N N . LEU A 1 211 ? -10.510 1.905 15.128 1.00 97.56 211 LEU A N 1
ATOM 1619 C CA . LEU A 1 211 ? -11.774 1.252 14.783 1.00 97.56 211 LEU A CA 1
ATOM 1620 C C . LEU A 1 211 ? -11.856 -0.174 15.312 1.00 97.56 211 LEU A C 1
ATOM 1622 O O . LEU A 1 211 ? -12.849 -0.542 15.925 1.00 97.56 211 LEU A O 1
ATOM 1626 N N . PHE A 1 212 ? -10.836 -0.990 15.046 1.00 98.38 212 PHE A N 1
ATOM 1627 C CA . PHE A 1 212 ? -10.948 -2.431 15.245 1.00 98.38 212 PHE A CA 1
ATOM 1628 C C . PHE A 1 212 ? -9.578 -3.104 15.396 1.00 98.38 212 PHE A C 1
ATOM 1630 O O . PHE A 1 212 ? -8.624 -2.699 14.733 1.00 98.38 212 PHE A O 1
ATOM 1637 N N . PRO A 1 213 ? -9.448 -4.188 16.171 1.00 97.62 213 PRO A N 1
ATOM 1638 C CA . PRO A 1 213 ? -10.338 -4.623 17.237 1.00 97.62 213 PRO A CA 1
ATOM 1639 C C . PRO A 1 213 ? -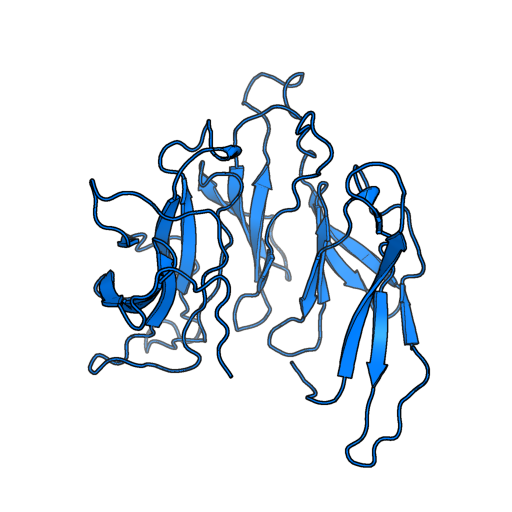10.427 -3.575 18.350 1.00 97.62 213 PRO A C 1
ATOM 1641 O O . PRO A 1 213 ? -9.606 -2.654 18.424 1.00 97.62 213 PRO A O 1
ATOM 1644 N N . GLU A 1 214 ? -11.417 -3.721 19.225 1.00 94.19 214 GLU A N 1
ATOM 1645 C CA . GLU A 1 214 ? -11.583 -2.849 20.387 1.00 94.19 214 GLU A CA 1
ATOM 1646 C C . GLU A 1 214 ? -10.351 -2.852 21.313 1.00 94.19 214 GLU A C 1
ATOM 1648 O O . GLU A 1 214 ? -9.469 -3.721 21.268 1.00 94.19 214 GLU A O 1
ATOM 1653 N N . GLN A 1 215 ? -10.249 -1.837 22.171 1.00 89.69 215 GLN A N 1
ATOM 1654 C CA . GLN A 1 215 ? -9.136 -1.750 23.108 1.00 89.69 215 GLN A CA 1
ATOM 1655 C C . GLN A 1 215 ? -9.161 -2.935 24.086 1.00 89.69 215 GLN A C 1
ATOM 1657 O O . GLN A 1 215 ? -10.178 -3.235 24.694 1.00 89.69 215 GLN A O 1
ATOM 1662 N N . GLY A 1 216 ? -8.013 -3.595 24.256 1.00 90.44 216 GLY A N 1
ATOM 1663 C CA . GLY A 1 216 ? -7.881 -4.785 25.106 1.00 90.44 216 GLY A CA 1
ATOM 1664 C C . GLY A 1 216 ? -8.123 -6.113 24.384 1.00 90.44 216 GLY A C 1
ATOM 1665 O O . GLY A 1 216 ? -7.605 -7.131 24.839 1.00 90.44 216 GLY A O 1
ATOM 1666 N N . ALA A 1 217 ? -8.794 -6.111 23.229 1.00 95.50 217 ALA A N 1
ATOM 1667 C CA . ALA A 1 217 ? -8.901 -7.303 22.396 1.00 95.50 217 ALA A CA 1
ATOM 1668 C C . ALA A 1 217 ? -7.537 -7.685 21.777 1.00 95.50 217 ALA A C 1
ATOM 1670 O O . ALA A 1 217 ? -6.668 -6.814 21.591 1.00 95.50 217 ALA A O 1
ATOM 1671 N N . PRO A 1 218 ? -7.334 -8.973 21.424 1.00 95.94 218 PRO A N 1
ATOM 1672 C CA . PRO A 1 218 ? -6.198 -9.390 20.607 1.00 95.94 218 PRO A CA 1
ATOM 1673 C C . PRO A 1 218 ? -6.152 -8.559 19.324 1.00 95.94 218 PRO A C 1
ATOM 1675 O O . PRO A 1 218 ? -7.184 -8.388 18.683 1.00 95.94 218 PRO A O 1
ATOM 1678 N N . GLY A 1 219 ? -4.990 -8.023 18.952 1.00 97.31 219 GLY A N 1
ATOM 1679 C CA . GLY A 1 219 ? -4.870 -7.222 17.731 1.00 97.31 219 GLY A CA 1
ATOM 1680 C C . GLY A 1 219 ? -4.828 -8.068 16.453 1.00 97.31 219 GLY A C 1
ATOM 1681 O O . GLY A 1 219 ? -4.752 -9.294 16.496 1.00 97.31 219 GLY A O 1
ATOM 1682 N N . LEU A 1 220 ? -4.839 -7.381 15.316 1.00 98.00 220 LEU A N 1
ATOM 1683 C CA . LEU A 1 220 ? -4.727 -7.941 13.972 1.00 98.00 220 LEU A CA 1
ATOM 1684 C C . LEU A 1 220 ? -3.313 -8.459 13.706 1.00 98.00 220 LEU A C 1
ATOM 1686 O O . LEU A 1 220 ? -2.322 -7.868 14.152 1.00 98.00 220 LEU A O 1
ATOM 1690 N N . ASP A 1 221 ? -3.230 -9.528 12.922 1.00 97.12 221 ASP A N 1
ATOM 1691 C CA . ASP A 1 221 ? -2.013 -9.873 12.196 1.00 97.12 221 ASP A CA 1
ATOM 1692 C C . ASP A 1 221 ? -1.708 -8.807 11.121 1.00 97.12 221 ASP A C 1
ATOM 1694 O O . ASP A 1 221 ? -2.645 -8.193 10.591 1.00 97.12 221 ASP A O 1
ATOM 1698 N N . PRO A 1 222 ? -0.422 -8.590 10.777 1.00 96.38 222 PRO A N 1
ATOM 1699 C CA . PRO A 1 222 ? -0.017 -7.797 9.618 1.00 96.38 222 PRO A CA 1
ATOM 1700 C C . PRO A 1 222 ? -0.770 -8.190 8.344 1.00 96.38 222 PRO A C 1
ATOM 1702 O O . PRO A 1 222 ? -0.739 -9.346 7.926 1.00 96.38 222 PRO A O 1
ATOM 1705 N N . GLN A 1 223 ? -1.433 -7.227 7.705 1.00 95.81 223 GLN A N 1
ATOM 1706 C CA . GLN A 1 223 ? -2.231 -7.467 6.502 1.00 95.81 223 GLN A CA 1
ATOM 1707 C C . GLN A 1 223 ? -2.514 -6.167 5.748 1.00 95.81 223 GLN A C 1
ATOM 1709 O O . GLN A 1 223 ? -2.346 -5.075 6.285 1.00 95.81 223 GLN A O 1
ATOM 1714 N N . GLN A 1 224 ? -2.988 -6.286 4.509 1.00 94.81 224 GLN A N 1
ATOM 1715 C CA . GLN A 1 224 ? -3.627 -5.170 3.815 1.00 94.81 224 GLN A CA 1
ATOM 1716 C C . GLN A 1 224 ? -5.103 -5.101 4.204 1.00 94.81 224 GLN A C 1
ATOM 1718 O O . GLN A 1 224 ? -5.736 -6.134 4.411 1.00 94.81 224 GLN A O 1
ATOM 1723 N N . VAL A 1 225 ? -5.647 -3.888 4.264 1.00 96.06 225 VAL A N 1
ATOM 1724 C CA . VAL A 1 225 ? -7.077 -3.653 4.498 1.00 96.06 225 VAL A CA 1
ATOM 1725 C C . VAL A 1 225 ? -7.734 -3.147 3.224 1.00 96.06 225 VAL A C 1
ATOM 1727 O O . VAL A 1 225 ? -7.089 -2.477 2.414 1.00 96.06 225 VAL A O 1
ATOM 1730 N N . LEU A 1 226 ? -9.010 -3.476 3.034 1.00 96.81 226 LEU A N 1
ATOM 1731 C CA . LEU A 1 226 ? -9.711 -3.194 1.785 1.00 96.81 226 LEU A CA 1
ATOM 1732 C C . LEU A 1 226 ? -10.986 -2.402 2.026 1.00 96.81 226 LEU A C 1
ATOM 1734 O O . LEU A 1 226 ? -11.937 -2.903 2.623 1.00 96.81 226 LEU A O 1
ATOM 1738 N N . TRP A 1 227 ? -11.026 -1.182 1.502 1.00 97.75 227 TRP A N 1
ATOM 1739 C CA . TRP A 1 227 ? -12.251 -0.396 1.446 1.00 97.75 227 TRP A CA 1
ATOM 1740 C C . TRP A 1 227 ? -13.264 -1.036 0.504 1.00 97.75 227 TRP A C 1
ATOM 1742 O O . TRP A 1 227 ? -12.905 -1.490 -0.583 1.00 97.75 227 TRP A O 1
ATOM 1752 N N . SER A 1 228 ? -14.534 -1.037 0.904 1.00 96.88 228 SER A N 1
ATOM 1753 C CA . SER A 1 228 ? -15.630 -1.371 0.007 1.00 96.88 228 SER A CA 1
ATOM 1754 C C . SER A 1 228 ? -15.644 -0.412 -1.193 1.00 96.88 228 SER A C 1
ATOM 1756 O O . SER A 1 228 ? -15.330 0.770 -1.042 1.00 96.88 228 SER A O 1
ATOM 1758 N N . PRO A 1 229 ? -16.014 -0.877 -2.399 1.00 94.06 229 PRO A N 1
ATOM 1759 C CA . PRO A 1 229 ? -16.036 -0.021 -3.587 1.00 94.06 229 PRO A CA 1
ATOM 1760 C C . PRO A 1 229 ? -17.170 1.017 -3.551 1.00 94.06 229 PRO A C 1
ATOM 1762 O O . PRO A 1 229 ? -17.130 2.006 -4.276 1.00 94.06 229 PRO A O 1
ATOM 1765 N N . GLN A 1 230 ? -18.174 0.790 -2.704 1.00 94.38 230 GLN A N 1
ATOM 1766 C CA . GLN A 1 230 ? -19.342 1.643 -2.498 1.00 94.38 230 GLN A CA 1
ATOM 1767 C C . GLN A 1 230 ? -19.748 1.635 -1.016 1.00 94.38 230 GLN A C 1
ATOM 1769 O O . GLN A 1 230 ? -19.341 0.718 -0.288 1.00 94.38 230 GLN A O 1
ATOM 1774 N N . PRO A 1 231 ? -20.556 2.606 -0.557 1.00 94.94 231 PRO A N 1
ATOM 1775 C CA . PRO A 1 231 ? -21.170 2.554 0.764 1.00 94.94 231 PRO A CA 1
ATOM 1776 C C . PRO A 1 231 ? -21.963 1.259 0.978 1.00 94.94 231 PRO A C 1
ATOM 1778 O O . PRO A 1 231 ? -22.668 0.809 0.075 1.00 94.94 231 PRO A O 1
ATOM 1781 N N . LEU A 1 232 ? -21.848 0.661 2.166 1.00 94.81 232 LEU A N 1
ATOM 1782 C CA . LEU A 1 232 ? -22.508 -0.612 2.507 1.00 94.81 232 LEU A CA 1
ATOM 1783 C C . LEU A 1 232 ? -23.505 -0.500 3.663 1.00 94.81 232 LEU A C 1
ATOM 1785 O O . LEU A 1 232 ? -24.281 -1.425 3.885 1.00 94.81 232 LEU A O 1
ATOM 1789 N N . PHE A 1 233 ? -23.484 0.607 4.402 1.00 92.94 233 PHE A N 1
ATOM 1790 C CA . PHE A 1 233 ? -24.292 0.794 5.606 1.00 92.94 233 PHE A CA 1
ATOM 1791 C C . PHE A 1 233 ? -25.378 1.854 5.394 1.00 92.94 233 PHE A C 1
ATOM 1793 O O . PHE A 1 233 ? -25.251 2.727 4.534 1.00 92.94 233 PHE A O 1
ATOM 1800 N N . GLU A 1 234 ? -26.441 1.805 6.204 1.00 89.38 234 GLU A N 1
ATOM 1801 C CA . GLU A 1 234 ? -27.593 2.719 6.100 1.00 89.38 234 GLU A CA 1
ATOM 1802 C C . GLU A 1 234 ? -27.191 4.199 6.208 1.00 89.38 234 GLU A C 1
ATOM 1804 O O . GLU A 1 234 ? -27.726 5.049 5.497 1.00 89.38 234 GLU A O 1
ATOM 1809 N N . ASN A 1 235 ? -26.176 4.499 7.023 1.00 88.00 235 ASN A N 1
ATOM 1810 C CA . ASN A 1 235 ? -25.587 5.831 7.181 1.00 88.00 235 ASN A CA 1
ATOM 1811 C C . ASN A 1 235 ? -24.667 6.256 6.018 1.00 88.00 235 ASN A C 1
ATOM 1813 O O . ASN A 1 235 ? -23.894 7.201 6.170 1.00 88.00 235 ASN A O 1
ATOM 1817 N N . GLN A 1 236 ? -24.707 5.557 4.878 1.00 89.69 236 GLN A N 1
ATOM 1818 C CA . GLN A 1 236 ? -23.815 5.763 3.731 1.00 89.69 236 GLN A CA 1
ATOM 1819 C C . GLN A 1 236 ? -22.324 5.597 4.080 1.00 89.69 236 GLN A C 1
ATOM 1821 O O . GLN A 1 236 ? -21.451 6.086 3.360 1.00 89.69 236 GLN A O 1
ATOM 1826 N N . ALA A 1 237 ? -22.003 4.892 5.170 1.00 93.12 237 ALA A N 1
ATOM 1827 C CA . ALA A 1 237 ? -20.621 4.574 5.487 1.00 93.12 237 ALA A CA 1
ATOM 1828 C C . ALA A 1 237 ? -20.072 3.506 4.537 1.00 93.12 237 ALA A C 1
ATOM 1830 O O . ALA A 1 237 ? -20.773 2.591 4.089 1.00 93.12 237 ALA A O 1
ATOM 1831 N N . TYR A 1 238 ? -18.775 3.606 4.281 1.00 96.94 238 TYR A N 1
ATOM 1832 C CA . TYR A 1 238 ? -18.005 2.544 3.653 1.00 96.94 238 TYR A CA 1
ATOM 1833 C C . TYR A 1 238 ? -17.623 1.482 4.685 1.00 96.94 238 TYR A C 1
ATOM 1835 O O . TYR A 1 238 ? -17.476 1.768 5.877 1.00 96.94 238 TYR A O 1
ATOM 1843 N N . GLY A 1 239 ? -17.451 0.253 4.211 1.00 97.44 239 GLY A N 1
ATOM 1844 C CA . GLY A 1 239 ? -16.885 -0.836 4.994 1.00 97.44 239 GLY A CA 1
ATOM 1845 C C . GLY A 1 239 ? -15.397 -1.002 4.743 1.00 97.44 239 GLY A C 1
ATOM 1846 O O . GLY A 1 239 ? -14.902 -0.699 3.659 1.00 97.44 239 GLY A O 1
ATOM 1847 N N . ILE A 1 240 ? -14.691 -1.514 5.743 1.00 98.19 240 ILE A N 1
ATOM 1848 C CA . ILE A 1 240 ? -13.301 -1.943 5.636 1.00 98.19 240 ILE A CA 1
ATOM 1849 C C . ILE A 1 240 ? -13.269 -3.439 5.928 1.00 98.19 240 ILE A C 1
ATOM 1851 O O . ILE A 1 240 ? -13.616 -3.874 7.026 1.00 98.19 240 ILE A O 1
ATOM 1855 N N . ALA A 1 241 ? -12.882 -4.225 4.928 1.00 97.81 241 ALA A N 1
ATOM 1856 C CA . ALA A 1 241 ? -12.688 -5.659 5.059 1.00 97.81 241 ALA A CA 1
ATOM 1857 C C . ALA A 1 241 ? -11.326 -5.937 5.710 1.00 97.81 241 ALA A C 1
ATOM 1859 O O . ALA A 1 241 ? -10.300 -5.413 5.259 1.00 97.81 241 ALA A O 1
ATOM 1860 N N . VAL A 1 242 ? -11.328 -6.768 6.753 1.00 97.75 242 VAL A N 1
ATOM 1861 C CA . VAL A 1 242 ? -10.128 -7.232 7.463 1.00 97.75 242 VAL A CA 1
ATOM 1862 C C . VAL A 1 242 ? -10.229 -8.723 7.762 1.00 97.75 242 VAL A C 1
ATOM 1864 O O . VAL A 1 242 ? -11.323 -9.271 7.892 1.00 97.75 242 VAL A O 1
ATOM 1867 N N . LEU A 1 243 ? -9.082 -9.376 7.897 1.00 97.62 243 LEU A N 1
ATOM 1868 C CA . LEU A 1 243 ? -8.964 -10.726 8.427 1.00 97.62 243 LEU A CA 1
ATOM 1869 C C . LEU A 1 243 ? -8.636 -10.658 9.913 1.00 97.62 243 LEU A C 1
ATOM 1871 O O . LEU A 1 243 ? -7.666 -10.021 10.325 1.00 97.62 243 LEU A O 1
ATOM 1875 N N . TYR A 1 244 ? -9.428 -11.328 10.735 1.00 97.56 244 TYR A N 1
ATOM 1876 C CA . TYR A 1 244 ? -9.209 -11.367 12.171 1.00 97.56 244 TYR A CA 1
ATOM 1877 C C . TYR A 1 244 ? -9.456 -12.772 12.692 1.00 97.56 244 TYR A C 1
ATOM 1879 O O . TYR A 1 244 ? -10.536 -13.323 12.510 1.00 97.56 244 TYR A O 1
ATOM 1887 N N . GLN A 1 245 ? -8.418 -13.351 13.303 1.00 95.12 245 GLN A N 1
ATOM 1888 C CA . GLN A 1 245 ? -8.419 -14.731 13.801 1.00 95.12 245 GLN A CA 1
ATOM 1889 C C . GLN A 1 245 ? -8.777 -15.772 12.721 1.00 95.12 245 GLN A C 1
ATOM 1891 O O . GLN A 1 245 ? -9.403 -16.783 13.007 1.00 95.12 245 GLN A O 1
ATOM 1896 N N . GLY A 1 246 ? -8.360 -15.522 11.474 1.00 95.38 246 GLY A N 1
ATOM 1897 C CA . GLY A 1 246 ? -8.624 -16.411 10.338 1.00 95.38 246 GLY A CA 1
ATOM 1898 C C . GLY A 1 246 ? -10.004 -16.241 9.699 1.00 95.38 246 GLY A C 1
ATOM 1899 O O . GLY A 1 246 ? -10.327 -16.981 8.778 1.00 95.38 246 GLY A O 1
ATOM 1900 N N . ASP A 1 247 ? -10.804 -15.269 10.139 1.00 97.44 247 ASP A N 1
ATOM 1901 C CA . ASP A 1 247 ? -12.123 -14.993 9.572 1.00 97.44 247 ASP A CA 1
ATOM 1902 C C . ASP A 1 247 ? -12.193 -13.627 8.897 1.00 97.44 247 ASP A C 1
ATOM 1904 O O . ASP A 1 247 ? -11.449 -12.706 9.235 1.00 97.44 247 ASP A O 1
ATOM 1908 N N . LEU A 1 248 ? -13.114 -13.488 7.945 1.00 97.38 248 LEU A N 1
ATOM 1909 C CA . LEU A 1 248 ? -13.424 -12.223 7.298 1.00 97.38 248 LEU A CA 1
ATOM 1910 C C . LEU A 1 248 ? -14.374 -11.397 8.166 1.00 97.38 248 LEU A C 1
ATOM 1912 O O . LEU A 1 248 ? -15.463 -11.848 8.522 1.00 97.38 248 LEU A O 1
ATOM 1916 N N . TRP A 1 249 ? -13.986 -10.154 8.424 1.00 97.88 249 TRP A N 1
ATOM 1917 C CA . TRP A 1 249 ? -14.783 -9.157 9.125 1.00 97.88 249 TRP A CA 1
ATOM 1918 C C . TRP A 1 249 ? -14.996 -7.931 8.246 1.00 97.88 249 TRP A C 1
ATOM 1920 O O . TRP A 1 249 ? -14.101 -7.516 7.507 1.00 97.88 249 TRP A O 1
ATOM 1930 N N . LEU A 1 250 ? -16.175 -7.328 8.364 1.00 97.88 250 LEU A N 1
ATOM 1931 C CA . LEU A 1 250 ? -16.503 -6.046 7.758 1.00 97.88 250 LEU A CA 1
ATOM 1932 C C . LEU A 1 250 ? -16.690 -5.003 8.859 1.00 97.88 250 LEU A C 1
ATOM 1934 O O . LEU A 1 250 ? -17.601 -5.122 9.676 1.00 97.88 250 LEU A O 1
ATOM 1938 N N . VAL A 1 251 ? -15.830 -3.987 8.871 1.00 98.19 251 VAL A N 1
ATOM 1939 C CA . VAL A 1 251 ? -15.823 -2.907 9.866 1.00 98.19 251 VAL A CA 1
ATOM 1940 C C . VAL A 1 251 ? -16.445 -1.651 9.262 1.00 98.19 251 VAL A C 1
ATOM 1942 O O . VAL A 1 251 ? -16.024 -1.203 8.196 1.00 98.19 251 VAL A O 1
ATOM 1945 N N . ASN A 1 252 ? -17.426 -1.054 9.931 1.00 97.56 252 ASN A N 1
ATOM 1946 C CA . ASN A 1 252 ? -17.989 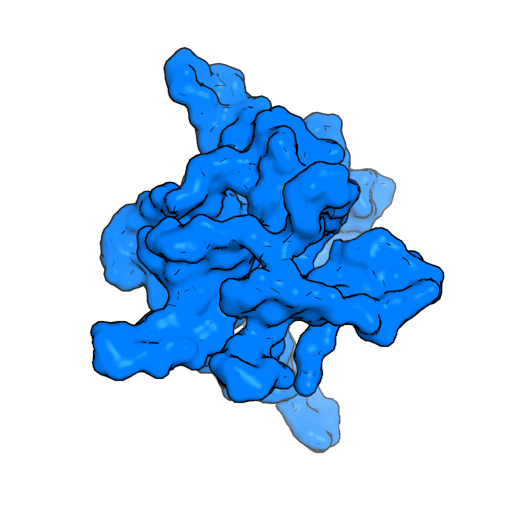0.237 9.551 1.00 97.56 252 ASN A CA 1
ATOM 1947 C C . ASN A 1 252 ? -16.946 1.339 9.770 1.00 97.56 252 ASN A C 1
ATOM 1949 O O . ASN A 1 252 ? -16.508 1.578 10.896 1.00 97.56 252 ASN A O 1
ATOM 1953 N N . ALA A 1 253 ? -16.553 2.035 8.700 1.00 96.56 253 ALA A N 1
ATOM 1954 C CA . ALA A 1 253 ? -15.484 3.025 8.774 1.00 96.56 253 ALA A CA 1
ATOM 1955 C C . ALA A 1 253 ? -15.823 4.218 9.682 1.00 96.56 253 ALA A C 1
ATOM 1957 O O . ALA A 1 253 ? -14.914 4.852 10.214 1.00 96.56 253 ALA A O 1
ATOM 1958 N N . GLN A 1 254 ? -17.105 4.546 9.869 1.00 94.44 254 GLN A N 1
ATOM 1959 C CA . GLN A 1 254 ? -17.536 5.674 10.698 1.00 94.44 254 GLN A CA 1
ATOM 1960 C C . GLN A 1 254 ? -17.689 5.283 12.170 1.00 94.44 254 GLN A C 1
ATOM 1962 O O . GLN A 1 254 ? -17.199 6.009 13.033 1.00 94.44 254 GLN A O 1
ATOM 1967 N N . THR A 1 255 ? -18.341 4.151 12.455 1.00 94.75 255 THR A N 1
ATOM 1968 C CA . THR A 1 255 ? -18.717 3.764 13.829 1.00 94.75 255 THR A CA 1
ATOM 1969 C C . THR A 1 255 ? -17.736 2.796 14.490 1.00 94.75 255 THR A C 1
ATOM 1971 O O . THR A 1 255 ? -17.685 2.734 15.714 1.00 94.75 255 THR A O 1
ATOM 1974 N N . GLY A 1 256 ? -16.955 2.044 13.707 1.00 95.31 256 GLY A N 1
ATOM 1975 C CA . GLY A 1 256 ? -16.110 0.952 14.203 1.00 95.31 256 GLY A CA 1
ATOM 1976 C C . GLY A 1 256 ? -16.871 -0.345 14.497 1.00 95.31 256 GLY A C 1
ATOM 1977 O O . GLY A 1 256 ? -16.243 -1.350 14.822 1.00 95.31 256 GLY A O 1
ATOM 1978 N N . GLU A 1 257 ? -18.200 -0.361 14.345 1.00 96.19 257 GLU A N 1
ATOM 1979 C CA . GLU A 1 257 ? -18.995 -1.586 14.464 1.00 96.19 257 GLU A CA 1
ATOM 1980 C C . GLU A 1 257 ? -18.529 -2.610 13.429 1.00 96.19 257 GLU A C 1
ATOM 1982 O O . GLU A 1 257 ? -18.362 -2.288 12.251 1.00 96.19 257 GLU A O 1
ATOM 1987 N N . ALA A 1 258 ? -18.311 -3.847 13.867 1.00 96.94 258 ALA A N 1
ATOM 1988 C CA . ALA A 1 258 ? -17.751 -4.895 13.033 1.00 96.94 258 ALA A CA 1
ATOM 1989 C C . ALA A 1 258 ? -18.661 -6.122 13.009 1.00 96.94 258 ALA A C 1
ATOM 1991 O O . ALA A 1 258 ? -19.165 -6.556 14.045 1.00 96.94 258 ALA A O 1
ATOM 1992 N N . VAL A 1 259 ? -18.842 -6.693 11.820 1.00 96.69 259 VAL A N 1
ATOM 1993 C CA . VAL A 1 259 ? -19.616 -7.917 11.608 1.00 96.69 259 VAL A CA 1
ATOM 1994 C C . VAL A 1 259 ? -18.701 -8.988 11.037 1.00 96.69 259 VAL A C 1
ATOM 1996 O O . VAL A 1 259 ? -18.033 -8.778 10.024 1.00 96.69 259 VAL A O 1
ATOM 1999 N N . GLN A 1 260 ? -18.689 -10.146 11.686 1.00 97.31 260 GLN A N 1
ATOM 2000 C CA . GLN A 1 260 ? -18.019 -11.342 11.200 1.00 97.31 260 GLN A CA 1
ATOM 2001 C C . GLN A 1 260 ? -18.848 -11.989 10.078 1.00 97.31 260 GLN A C 1
ATOM 2003 O O . GLN A 1 260 ? -20.044 -12.225 10.246 1.00 97.31 260 GLN A O 1
ATOM 2008 N N . LEU A 1 261 ? -18.220 -12.271 8.935 1.00 96.44 261 LEU A N 1
ATOM 2009 C CA . LEU A 1 261 ? -18.874 -12.830 7.744 1.00 96.44 261 LEU A CA 1
ATOM 2010 C C . LEU A 1 261 ? -18.573 -14.321 7.522 1.00 96.44 261 LEU A C 1
ATOM 2012 O O . LEU A 1 261 ? -19.362 -15.013 6.881 1.00 96.44 261 LEU A O 1
ATOM 2016 N N . THR A 1 262 ? -17.452 -14.822 8.043 1.00 96.94 262 THR A N 1
ATOM 2017 C CA . THR A 1 262 ? -17.066 -16.249 8.023 1.00 96.94 262 THR A CA 1
ATOM 2018 C C . THR A 1 262 ? -16.766 -16.729 9.438 1.00 96.94 262 THR A C 1
ATOM 2020 O O . THR A 1 262 ? -16.586 -15.898 10.317 1.00 96.94 262 THR A O 1
ATOM 2023 N N . GLY A 1 263 ? -16.703 -18.040 9.685 1.00 95.25 263 GLY A N 1
ATOM 2024 C CA . GLY A 1 263 ? -16.461 -18.565 11.038 1.00 95.25 263 GLY A CA 1
ATOM 2025 C C . GLY A 1 263 ? -15.684 -19.878 11.100 1.00 95.25 263 GLY A C 1
ATOM 2026 O O . GLY A 1 263 ? -15.843 -20.619 12.067 1.00 95.25 263 GLY A O 1
ATOM 2027 N N . ASP A 1 264 ? -14.927 -20.217 10.055 1.00 94.50 264 ASP A N 1
ATOM 2028 C CA . ASP A 1 264 ? -14.126 -21.446 10.012 1.00 94.50 264 ASP A CA 1
ATOM 2029 C C . ASP A 1 264 ? -12.645 -21.214 10.350 1.00 94.50 264 ASP A C 1
ATOM 2031 O O . ASP A 1 264 ? -11.921 -22.182 10.586 1.00 94.50 264 ASP A O 1
ATOM 2035 N N . GLY A 1 265 ? -12.199 -19.953 10.420 1.00 94.25 265 GLY A N 1
ATOM 2036 C CA . GLY A 1 265 ? -10.817 -19.597 10.731 1.00 94.25 265 GLY A CA 1
ATOM 2037 C C . GLY A 1 265 ? -9.818 -19.906 9.609 1.00 94.25 265 GLY A C 1
ATOM 2038 O O . GLY A 1 265 ? -8.613 -19.959 9.868 1.00 94.25 265 GLY A O 1
ATOM 2039 N N . LEU A 1 266 ? -10.282 -20.150 8.377 1.00 94.62 266 LEU A N 1
ATOM 2040 C CA . LEU A 1 266 ? -9.440 -20.584 7.252 1.00 94.62 266 LEU A CA 1
ATOM 2041 C C . LEU A 1 266 ? -9.232 -19.506 6.179 1.00 94.62 266 LEU A C 1
ATOM 2043 O O . LEU A 1 266 ? -8.542 -19.742 5.179 1.00 94.62 266 LEU A O 1
ATOM 2047 N N . VAL A 1 267 ? -9.800 -18.313 6.359 1.00 94.50 267 VAL A N 1
ATOM 2048 C CA . VAL A 1 267 ? -9.667 -17.210 5.407 1.00 94.50 267 VAL A CA 1
ATOM 2049 C C . VAL A 1 267 ? -8.269 -16.607 5.500 1.00 94.50 267 VAL A C 1
ATOM 2051 O O . VAL A 1 267 ? -7.836 -16.104 6.533 1.00 94.50 267 VAL A O 1
ATOM 2054 N N . THR A 1 268 ? -7.564 -16.619 4.371 1.00 91.44 268 THR A N 1
ATOM 2055 C CA . THR A 1 268 ? -6.187 -16.106 4.262 1.00 91.44 268 THR A CA 1
ATOM 2056 C C . THR A 1 268 ? -6.060 -14.901 3.338 1.00 91.44 268 THR A C 1
ATOM 2058 O O . THR A 1 268 ? -5.039 -14.213 3.367 1.00 91.44 268 THR A O 1
ATOM 2061 N N . ARG A 1 269 ? -7.070 -14.638 2.497 1.00 89.94 269 ARG A N 1
ATOM 2062 C CA . ARG A 1 269 ? -7.113 -13.507 1.561 1.00 89.94 269 ARG A CA 1
ATOM 2063 C C . ARG A 1 269 ? -8.546 -13.050 1.329 1.00 89.94 269 ARG A C 1
ATOM 2065 O O . ARG A 1 269 ? -9.469 -13.857 1.327 1.00 89.94 269 ARG A O 1
ATOM 2072 N N . VAL A 1 270 ? -8.688 -11.760 1.062 1.00 91.19 270 VAL A N 1
ATOM 2073 C CA . VAL A 1 270 ? -9.939 -11.103 0.681 1.00 91.19 270 VAL A CA 1
ATOM 2074 C C . VAL A 1 270 ? -9.660 -10.157 -0.482 1.00 91.19 270 VAL A C 1
ATOM 2076 O O . VAL A 1 270 ? -8.555 -9.627 -0.583 1.00 91.19 270 VAL A O 1
ATOM 2079 N N . ASP A 1 271 ? -10.638 -9.991 -1.369 1.00 89.69 271 ASP A N 1
ATOM 2080 C CA . ASP A 1 271 ? -10.638 -8.973 -2.417 1.00 89.69 271 ASP A CA 1
ATOM 2081 C C . ASP A 1 271 ? -12.081 -8.585 -2.772 1.00 89.69 271 ASP A C 1
ATOM 2083 O O . ASP A 1 271 ? -12.995 -9.403 -2.623 1.00 89.69 271 ASP A O 1
ATOM 2087 N N . TRP A 1 272 ? -12.281 -7.359 -3.252 1.00 87.31 272 TRP A N 1
ATOM 2088 C CA . TRP A 1 272 ? -13.558 -6.912 -3.812 1.00 87.31 272 TRP A CA 1
ATOM 2089 C C . TRP A 1 272 ? -13.560 -7.162 -5.325 1.00 87.31 272 TRP A C 1
ATOM 2091 O O . TRP A 1 272 ? -12.569 -6.895 -6.002 1.00 87.31 272 TRP A O 1
ATOM 2101 N N . ARG A 1 273 ? -14.670 -7.672 -5.867 1.00 67.12 273 ARG A N 1
ATOM 2102 C CA . ARG A 1 273 ? -14.869 -7.858 -7.313 1.00 67.12 273 ARG A CA 1
ATOM 2103 C C . ARG A 1 273 ? -16.038 -7.040 -7.825 1.00 67.12 273 ARG A C 1
ATOM 2105 O O . ARG A 1 273 ? -17.035 -6.937 -7.080 1.00 67.12 273 ARG A O 1
#

Radius of gyration: 19.17 Å; Cα contacts (8 Å, |Δi|>4): 697; chains: 1; bounding box: 53×44×54 Å

Secondary structure (DSSP, 8-state):
---SSEEEE--EEE-SSTTSEEE---EEEEEB-TTS-BPPPEEEE-----STTTTS--EEEE-TTSS-EEEEETTEEEEE-TTT--EEEEEE-PPP--SSS------EEE-TTSSEEEEEEEEPPTT-GGGGGG--EEEEEEEESSSS--EEEES---TT---EEPPP---SS-TT--EEEEEEESSGGGTTT--EEEEEEETTS-S-EEEESPTTS--BPS---EE-SS--STT-PPEEEEEETTEEEEEETTT--EEE---SS--------

Mean predicted aligned error: 4.24 Å

Solvent-accessible surface area (backbone atoms only — not comparable to full-atom values): 14838 Å² total; per-residue (Å²): 91,83,51,96,44,57,49,75,51,67,54,66,47,82,41,94,54,78,72,38,49,35,28,31,44,22,35,34,36,37,42,51,46,98,87,70,54,68,55,73,74,43,77,44,25,68,72,42,70,42,65,61,71,6,48,70,35,62,49,75,46,69,25,61,73,40,83,49,36,36,38,25,23,31,38,29,32,30,38,52,37,76,91,78,35,45,76,49,70,73,40,81,23,62,42,59,65,68,92,58,74,57,64,63,57,43,43,74,27,50,34,62,87,52,51,33,39,33,30,50,39,47,42,56,50,89,95,38,82,94,42,33,41,67,38,53,39,15,24,35,27,41,33,48,71,82,62,77,71,66,42,80,63,40,79,51,23,12,74,52,18,34,45,31,48,32,62,77,51,61,38,99,91,38,70,84,31,36,39,35,36,31,31,32,28,77,41,22,74,48,24,91,81,34,36,22,32,38,30,38,20,38,81,84,53,46,82,65,40,80,39,37,58,57,91,90,52,81,50,28,70,77,55,75,54,42,60,43,96,52,61,74,44,95,87,60,32,37,31,34,42,40,63,52,89,25,16,41,31,42,26,34,70,82,79,30,56,67,46,74,76,51,85,82,45,76,53,84,80,85,83,90,131

pLDDT: mean 94.52, std 5.58, range [59.44, 98.69]

Nearest PDB structures (foldseek):
  5wlc-assembly1_LH  TM=4.491E-01  e=3.401E-04  Saccharomyces cerevisiae BY4741
  5n5y-assembly1_P  TM=3.982E-01  e=2.294E-02  Saccharomyces cerevisiae
  5o7x-assembly1_A  TM=4.394E-01  e=3.707E-02  Saccharomyces cerevisiae S288C
  5n61-assembly1_P  TM=4.177E-01  e=8.698E-02  Saccharomyces cerevisiae S288C
  6rw6-assembly1_B  TM=1.820E-01  e=7.818E-02  Photorhabdus luminescens

Foldseek 3Di:
DQDPFKDKDWDWAADPDPPRIFTQQWIWMKGADPVGDIDDIDTQAGRDCCPVVCRQHKDWDAALNRPWIWIWGQQAIATQDSVNRDGDGQDTAQGADPVDRHGQIWAWDAQNVRFKIWIKGQADDPPDPPCSNVFLWIFTWIRGPPDDHIDGLGTLQARQFQKDKEHQDQDPVRHRKTKIKTWRFPDSSPRVPTFTFIWMAIPNNHPIDTQDDDPPDGGHDRDHKDWDNFQDDPVRFIWIWDADQLWIKTAGNPHSDIDTDDDPSNHDDDDDD